Protein AF-A0A2N1TS31-F1 (afdb_monomer_lite)

Sequence (356 aa):
MLKNIARALVMTALLGLPLSASARTGVVRGSYVNLRSDSRFNSPIIGRKMRGDSYRVIFEDKKWLKVVFDDKTEGWLYQTSTELAPDTPPEPAPVVASASAETDKKAEAAKAAEAAKAAKAAEKAAKAGKTDKSEKTEKTPDKASAGKKTEDEKAADKKAADAKAAEAKAAEAAQKTAKLAKPIPASVVEVSGSAEELYNEAIRLYEKKQYVQALDKNMQAIKKAPQNAEILNNIGNCQFKLGKIDEALESWKAALKISPRSGKISNNLGIAYYQLDKNKDAVEFYKKAILFEPDFPDPYYNLASVYGFTGKFADAIMNYRKFLEFSPDTTMKKLAEERIAYCERQLPKAAKKTSQ

Secondary structure (DSSP, 8-state):
--SSSTTSSSSSSSS---------EEEE-SSEEEEESSSSTTSPEEEEEETT-EEEEEEEETTEEEEEETT--EEEEEGGGEEEPP-PPPPPP---------SSTTSHHHHHHHHHHHHHHHTTTTT--------------------------SSSHHHHHHHHHHHHHHHHHHHHHTTS-PPPP-------S-HHHHHHHHHHHHHTT-HHHHHHHHHHHHHHSTT-HHHHHHHHHHHHHTT-HHHHHHHHHHHHHH-TT-HHHHHHHHHHHHHTT-HHHHHHHHHHHHHH-TT-SHHHHHHHHHHHHTT-HHHHHHHHHHHHHT---HHHHHHHHHHHHHHHHHS-TTGGGG--

Foldseek 3Di:
DPPPVVVVVPVPPPDPDDDDDLFWKWFFAFQKFFFFADPDLPGDRPDIGGGGFMWTFPDDDPQKTFIATPVRDTGITGNVRIDIDPSDDPDPDDDDDDDDDPPDVPPPVVVVVVVVVVVVVVVVVPPDDDDDDDDDDDDDDDDDDDDDDDDDDDDPPVVVVVVVVVVVVVVVVVVVVVVPDDDDDDPDDPDDDALVVLQVVLVVCVVVVVLVSSLVSLVSSCVRVVLALVSLQSNLVSCVSVVNLVSSLVSLVSSCVSVVLALSSLQSNLVSCVVVVVLVSSLVSLVSSCVRCVLPLSSLQSNLSSCLSVLVLVSNLVSLVSSVVNVDDPVSVVVSVVSNVVSLVSDDPVVNVVND

Radius of gyration: 31.04 Å; chains: 1; bounding box: 94×57×92 Å

pLDDT: mean 70.87, std 27.36, range [24.42, 98.75]

Structure (mmCIF, N/CA/C/O backbone):
data_AF-A0A2N1TS31-F1
#
_entry.id   AF-A0A2N1TS31-F1
#
loop_
_atom_site.group_PDB
_atom_site.id
_atom_site.type_symbol
_atom_site.label_atom_id
_atom_site.label_alt_id
_atom_site.label_comp_id
_atom_site.label_asym_id
_atom_site.label_entity_id
_atom_site.label_seq_id
_atom_site.pdbx_PDB_ins_code
_atom_site.Cartn_x
_atom_site.Cartn_y
_atom_site.Cartn_z
_atom_site.occupancy
_atom_site.B_iso_or_equiv
_atom_site.auth_seq_id
_atom_site.auth_comp_id
_atom_site.auth_asym_id
_atom_site.auth_atom_id
_atom_site.pdbx_PDB_model_num
ATOM 1 N N . MET A 1 1 ? 28.328 -2.952 37.375 1.00 45.44 1 MET A N 1
ATOM 2 C CA . MET A 1 1 ? 28.326 -3.995 36.322 1.00 45.44 1 MET A CA 1
ATOM 3 C C . MET A 1 1 ? 28.776 -3.411 34.973 1.00 45.44 1 MET A C 1
ATOM 5 O O . MET A 1 1 ? 27.962 -3.255 34.080 1.00 45.44 1 MET A O 1
ATOM 9 N N . LEU A 1 2 ? 30.060 -3.058 34.807 1.00 36.22 2 LEU A N 1
ATOM 10 C CA . LEU A 1 2 ? 30.565 -2.424 33.565 1.00 36.22 2 LEU A CA 1
ATOM 11 C C . LEU A 1 2 ? 31.864 -3.053 33.017 1.00 36.22 2 LEU A C 1
ATOM 13 O O . LEU A 1 2 ? 32.397 -2.595 32.015 1.00 36.22 2 LEU A O 1
ATOM 17 N N . LYS A 1 3 ? 32.357 -4.140 33.632 1.00 31.02 3 LYS A N 1
ATOM 18 C CA . LYS A 1 3 ? 33.601 -4.830 33.230 1.00 31.02 3 LYS A CA 1
ATOM 19 C C . LYS A 1 3 ? 33.397 -6.090 32.366 1.00 31.02 3 LYS A C 1
ATOM 21 O O . LYS A 1 3 ? 34.384 -6.653 31.905 1.00 31.02 3 LYS A O 1
ATOM 26 N N . ASN A 1 4 ? 32.149 -6.493 32.090 1.00 37.31 4 ASN A N 1
ATOM 27 C CA . ASN A 1 4 ? 31.845 -7.714 31.317 1.00 37.31 4 ASN A CA 1
ATOM 28 C C . ASN A 1 4 ? 31.400 -7.464 29.864 1.00 37.31 4 ASN A C 1
ATOM 30 O O . ASN A 1 4 ? 31.373 -8.409 29.088 1.00 37.31 4 ASN A O 1
ATOM 34 N N . ILE A 1 5 ? 31.104 -6.220 29.466 1.00 39.00 5 ILE A N 1
ATOM 35 C CA . ILE A 1 5 ? 30.761 -5.890 28.065 1.00 39.00 5 ILE A CA 1
ATOM 36 C C . ILE A 1 5 ? 32.021 -5.485 27.277 1.00 39.00 5 ILE A C 1
ATOM 38 O O . ILE A 1 5 ? 32.206 -5.907 26.140 1.00 39.00 5 ILE A O 1
ATOM 42 N N . ALA A 1 6 ? 32.966 -4.783 27.913 1.00 32.06 6 ALA A N 1
ATOM 43 C CA . ALA A 1 6 ? 34.229 -4.372 27.287 1.00 32.06 6 ALA A CA 1
ATOM 44 C C . ALA A 1 6 ? 35.201 -5.531 26.964 1.00 32.06 6 ALA A C 1
ATOM 46 O O . ALA A 1 6 ? 36.150 -5.333 26.213 1.00 32.06 6 ALA A O 1
ATOM 47 N N . ARG A 1 7 ? 34.983 -6.747 27.492 1.00 33.06 7 ARG A N 1
ATOM 48 C CA . ARG A 1 7 ? 35.808 -7.930 27.167 1.00 33.06 7 ARG A CA 1
ATOM 49 C C . ARG A 1 7 ? 35.334 -8.714 25.940 1.00 33.06 7 ARG A C 1
ATOM 51 O O . ARG A 1 7 ? 36.141 -9.430 25.361 1.00 33.06 7 ARG A O 1
ATOM 58 N N . ALA A 1 8 ? 34.089 -8.528 25.498 1.00 32.78 8 ALA A N 1
ATOM 59 C CA . ALA A 1 8 ? 33.570 -9.147 24.273 1.00 32.78 8 ALA A CA 1
ATOM 60 C C . ALA A 1 8 ? 33.970 -8.394 22.984 1.00 32.78 8 ALA A C 1
ATOM 62 O O . ALA A 1 8 ? 33.773 -8.911 21.892 1.00 32.78 8 ALA A O 1
ATOM 63 N N . LEU A 1 9 ? 34.534 -7.184 23.109 1.00 34.50 9 LEU A N 1
ATOM 64 C CA . LEU A 1 9 ? 34.899 -6.301 21.988 1.00 34.50 9 LEU A CA 1
ATOM 65 C C . LEU A 1 9 ? 36.414 -6.090 21.807 1.00 34.50 9 LEU A C 1
ATOM 67 O O . LEU A 1 9 ? 36.818 -5.348 20.919 1.00 34.50 9 LEU A O 1
ATOM 71 N N . VAL A 1 10 ? 37.256 -6.722 22.635 1.00 33.97 10 VAL A N 1
ATOM 72 C CA . VAL A 1 10 ? 38.728 -6.541 22.615 1.00 33.97 10 VAL A CA 1
ATOM 73 C C . VAL A 1 10 ? 39.491 -7.861 22.384 1.00 33.97 10 VAL A C 1
ATOM 75 O O . VAL A 1 10 ? 40.696 -7.847 22.165 1.00 33.97 10 VAL A O 1
ATOM 78 N N . MET A 1 11 ? 38.802 -9.010 22.344 1.00 28.84 11 MET A N 1
ATOM 79 C CA . MET A 1 11 ? 39.391 -10.333 22.047 1.00 28.84 11 MET A CA 1
ATOM 80 C C . MET A 1 11 ? 38.981 -10.904 20.675 1.00 28.84 11 MET A C 1
ATOM 82 O O . MET A 1 11 ? 38.966 -12.111 20.465 1.00 28.84 11 MET A O 1
ATOM 86 N N . THR A 1 12 ? 38.695 -10.024 19.716 1.00 33.56 12 THR A N 1
ATOM 87 C CA . THR A 1 12 ? 38.527 -10.344 18.282 1.00 33.56 12 THR A CA 1
ATOM 88 C C . THR A 1 12 ? 39.407 -9.445 17.402 1.00 33.56 12 THR A C 1
ATOM 90 O O . THR A 1 12 ? 39.026 -9.052 16.305 1.00 33.56 12 THR A O 1
ATOM 93 N N . ALA A 1 13 ? 40.606 -9.116 17.900 1.00 35.09 13 ALA A N 1
ATOM 94 C CA . ALA A 1 13 ? 41.627 -8.332 17.191 1.00 35.09 13 ALA A CA 1
ATOM 95 C C . ALA A 1 13 ? 42.994 -9.045 17.065 1.00 35.09 13 ALA A C 1
ATOM 97 O O . ALA A 1 13 ? 43.888 -8.529 16.401 1.00 35.09 13 ALA A O 1
ATOM 98 N N . LEU A 1 14 ? 43.167 -10.230 17.666 1.00 33.69 14 LEU A N 1
ATOM 99 C CA . LEU A 1 14 ? 44.349 -11.080 17.487 1.00 33.69 14 LEU A CA 1
ATOM 100 C C . LEU A 1 14 ? 43.925 -12.526 17.213 1.00 33.69 14 LEU A C 1
ATOM 102 O O . LEU A 1 14 ? 43.573 -13.244 18.143 1.00 33.69 14 LEU A O 1
ATOM 106 N N . LEU A 1 15 ? 43.973 -12.887 15.926 1.00 32.56 15 LEU A N 1
ATOM 107 C CA . LEU A 1 15 ? 43.991 -14.211 15.275 1.00 32.56 15 LEU A CA 1
ATOM 108 C C . LEU A 1 15 ? 43.181 -14.086 13.978 1.00 32.56 15 LEU A C 1
ATOM 110 O O . LEU A 1 15 ? 41.953 -14.104 13.983 1.00 32.56 15 LEU A O 1
ATOM 114 N N . GLY A 1 16 ? 43.890 -13.895 12.863 1.00 38.88 16 GLY A N 1
ATOM 115 C CA . GLY A 1 16 ? 43.303 -13.662 11.544 1.00 38.88 16 GLY A CA 1
ATOM 116 C C . GLY A 1 16 ? 42.705 -14.923 10.924 1.00 38.88 16 GLY A C 1
ATOM 117 O O . GLY A 1 16 ? 43.281 -15.478 9.995 1.00 38.88 16 GLY A O 1
ATOM 118 N N . LEU A 1 17 ? 41.544 -15.351 11.416 1.00 31.42 17 LEU A N 1
ATOM 119 C CA . LEU A 1 17 ? 40.685 -16.347 10.778 1.00 31.42 17 LEU A CA 1
ATOM 120 C C . LEU A 1 17 ? 39.248 -15.804 10.736 1.00 31.42 17 LEU A C 1
ATOM 122 O O . LEU A 1 17 ? 38.732 -15.389 11.777 1.00 31.42 17 LEU A O 1
ATOM 126 N N . PRO A 1 18 ? 38.584 -15.776 9.567 1.00 34.50 18 PRO A N 1
ATOM 127 C CA . PRO A 1 18 ? 37.201 -15.330 9.491 1.00 34.50 18 PRO A CA 1
ATOM 128 C C . PRO A 1 18 ? 36.303 -16.336 10.215 1.00 34.50 18 PRO A C 1
ATOM 130 O O . PRO A 1 18 ? 36.362 -17.537 9.940 1.00 34.50 18 PRO A O 1
ATOM 133 N N . LEU A 1 19 ? 35.434 -15.855 11.110 1.00 36.75 19 LEU A N 1
ATOM 134 C CA . LEU A 1 19 ? 34.328 -16.685 11.585 1.00 36.75 19 LEU A CA 1
ATOM 135 C C . LEU A 1 19 ? 33.485 -17.089 10.372 1.00 36.75 19 LEU A C 1
ATOM 137 O O . LEU A 1 19 ? 33.062 -16.235 9.593 1.00 36.75 19 LEU A O 1
ATOM 141 N N . SER A 1 20 ? 33.267 -18.396 10.234 1.00 40.25 20 SER A N 1
ATOM 142 C CA . SER A 1 20 ? 32.526 -19.014 9.137 1.00 40.25 20 SER A CA 1
ATOM 143 C C . SER A 1 20 ? 31.052 -18.592 9.143 1.00 40.25 20 SER A C 1
ATOM 145 O O . SER A 1 20 ? 30.179 -19.288 9.658 1.00 40.25 20 SER A O 1
ATOM 147 N N . ALA A 1 21 ? 30.772 -17.433 8.555 1.00 42.22 21 ALA A N 1
ATOM 148 C CA . ALA A 1 21 ? 29.496 -17.152 7.930 1.00 42.22 21 ALA A CA 1
ATOM 149 C C . ALA A 1 21 ? 29.660 -17.467 6.441 1.00 42.22 21 ALA A C 1
ATOM 151 O O . ALA A 1 21 ? 30.464 -16.823 5.761 1.00 42.22 21 ALA A O 1
ATOM 152 N N . SER A 1 22 ? 28.897 -18.446 5.937 1.00 48.78 22 SER A N 1
ATOM 153 C CA . SER A 1 22 ? 28.670 -18.595 4.494 1.00 48.78 22 SER A CA 1
ATOM 154 C C . SER A 1 22 ? 28.320 -17.212 3.948 1.00 48.78 22 SER A C 1
ATOM 156 O O . SER A 1 22 ? 27.405 -16.565 4.467 1.00 48.78 22 SER A O 1
ATOM 158 N N . ALA A 1 23 ? 29.092 -16.712 2.980 1.00 58.16 23 ALA A N 1
ATOM 159 C CA . ALA A 1 23 ? 28.984 -15.340 2.494 1.00 58.16 23 ALA A CA 1
ATOM 160 C C . ALA A 1 23 ? 27.765 -15.197 1.571 1.00 58.16 23 ALA A C 1
ATOM 162 O O . ALA A 1 23 ? 27.906 -14.918 0.382 1.00 58.16 23 ALA A O 1
ATOM 163 N N . ARG A 1 24 ? 26.569 -15.413 2.135 1.00 78.75 24 ARG A N 1
ATOM 164 C CA . ARG A 1 24 ? 25.280 -15.369 1.451 1.00 78.75 24 ARG A CA 1
ATOM 165 C C . ARG A 1 24 ? 25.123 -14.017 0.778 1.00 78.75 24 ARG A C 1
ATOM 167 O O . ARG A 1 24 ? 24.898 -12.989 1.424 1.00 78.75 24 ARG A O 1
ATOM 174 N N . THR A 1 25 ? 25.266 -14.028 -0.534 1.00 85.75 25 THR A N 1
ATOM 175 C CA . THR A 1 25 ? 24.860 -12.926 -1.386 1.00 85.75 25 THR A CA 1
ATOM 176 C C . THR A 1 25 ? 23.377 -13.053 -1.689 1.00 85.75 25 THR A C 1
ATOM 178 O O . THR A 1 25 ? 22.775 -14.127 -1.606 1.00 85.75 25 THR A O 1
ATOM 181 N N . GLY A 1 26 ? 22.769 -11.933 -2.033 1.00 87.69 26 GLY A N 1
ATOM 182 C CA . GLY A 1 26 ? 21.435 -11.926 -2.588 1.00 87.69 26 GLY A CA 1
ATOM 183 C C . GLY A 1 26 ? 21.206 -10.702 -3.446 1.00 87.69 26 GLY A C 1
ATOM 184 O O . GLY A 1 26 ? 22.032 -9.789 -3.497 1.00 87.69 26 GLY A O 1
ATOM 185 N N . VAL A 1 27 ? 20.068 -10.700 -4.124 1.00 87.25 27 VAL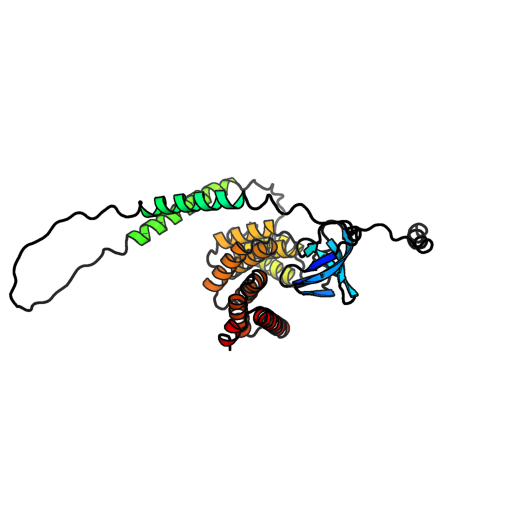 A N 1
ATOM 186 C CA . VAL A 1 27 ? 19.622 -9.581 -4.950 1.00 87.25 27 VAL A CA 1
ATOM 187 C C . VAL A 1 27 ? 18.304 -9.029 -4.434 1.00 87.25 27 VAL A C 1
ATOM 189 O O . VAL A 1 27 ? 17.446 -9.743 -3.901 1.00 87.25 27 VAL A O 1
ATOM 192 N N . VAL A 1 28 ? 18.140 -7.720 -4.586 1.00 84.69 28 VAL A N 1
ATOM 193 C CA . VAL A 1 28 ? 16.906 -7.019 -4.237 1.00 84.69 28 VAL A CA 1
ATOM 194 C C . VAL A 1 28 ? 15.751 -7.482 -5.129 1.00 84.69 28 VAL A C 1
ATOM 196 O O . VAL A 1 28 ? 15.795 -7.330 -6.356 1.00 84.69 28 VAL A O 1
ATOM 199 N N . ARG A 1 29 ? 14.690 -8.002 -4.495 1.00 73.50 29 ARG A N 1
ATOM 200 C CA . ARG A 1 29 ? 13.402 -8.317 -5.132 1.00 73.50 29 ARG A CA 1
ATOM 201 C C . ARG A 1 29 ? 12.442 -7.119 -5.079 1.00 73.50 29 ARG A C 1
ATOM 203 O O . ARG A 1 29 ? 12.680 -6.122 -4.402 1.00 73.50 29 ARG A O 1
ATOM 210 N N . GLY A 1 30 ? 11.339 -7.221 -5.823 1.00 69.62 30 GLY A N 1
ATOM 211 C CA . GLY A 1 30 ? 10.387 -6.125 -6.016 1.00 69.62 30 GLY A CA 1
ATOM 212 C C . GLY A 1 30 ? 10.958 -5.003 -6.889 1.00 69.62 30 GLY A C 1
ATOM 213 O O . GLY A 1 30 ? 11.998 -5.158 -7.522 1.00 69.62 30 GLY A O 1
ATOM 214 N N . SER A 1 31 ? 10.270 -3.862 -6.949 1.00 65.00 31 SER A N 1
ATOM 215 C CA . SER A 1 31 ? 10.757 -2.665 -7.657 1.00 65.00 31 SER A CA 1
ATOM 216 C C . SER A 1 31 ? 11.863 -1.932 -6.882 1.00 65.00 31 SER A C 1
ATOM 218 O O . SER A 1 31 ? 12.779 -1.365 -7.486 1.00 65.00 31 SER A O 1
ATOM 220 N N . TYR A 1 32 ? 11.771 -1.923 -5.552 1.00 80.81 32 TYR A N 1
ATOM 221 C CA . TYR A 1 32 ? 12.793 -1.432 -4.631 1.00 80.81 32 TYR A CA 1
ATOM 222 C C . TYR A 1 32 ? 12.575 -2.017 -3.235 1.00 80.81 32 TYR A C 1
ATOM 224 O O . TYR A 1 32 ? 11.469 -2.448 -2.903 1.00 80.81 32 TYR A O 1
ATOM 232 N N . VAL A 1 33 ? 13.599 -1.911 -2.393 1.00 85.25 33 VAL A N 1
ATOM 233 C CA . VAL A 1 33 ? 13.514 -2.125 -0.947 1.00 85.25 33 VAL A CA 1
ATOM 234 C C . VAL A 1 33 ? 13.941 -0.879 -0.189 1.00 85.25 33 VAL A C 1
ATOM 236 O O . VAL A 1 33 ? 14.803 -0.119 -0.633 1.00 85.25 33 VAL A O 1
ATOM 239 N N . ASN A 1 34 ? 13.316 -0.658 0.966 1.00 87.56 34 ASN A N 1
ATOM 240 C CA . ASN A 1 34 ? 13.742 0.369 1.909 1.00 87.56 34 ASN A CA 1
ATOM 241 C C . ASN A 1 34 ? 14.821 -0.224 2.817 1.00 87.56 34 ASN A C 1
ATOM 243 O O . ASN A 1 34 ? 14.543 -1.162 3.564 1.00 87.56 34 ASN A O 1
ATOM 247 N N . LEU A 1 35 ? 16.019 0.348 2.766 1.00 91.25 35 LEU A N 1
ATOM 248 C CA . LEU A 1 35 ? 17.120 0.012 3.654 1.00 91.25 35 LEU A CA 1
ATOM 249 C C . LEU A 1 35 ? 16.944 0.758 4.980 1.00 91.25 35 LEU A C 1
ATOM 251 O O . LEU A 1 35 ? 16.643 1.956 4.991 1.00 91.25 35 LEU A O 1
ATOM 255 N N . ARG A 1 36 ? 17.091 0.048 6.096 1.00 91.00 36 ARG A N 1
ATOM 256 C CA . ARG A 1 36 ? 16.720 0.529 7.433 1.00 91.00 36 ARG A CA 1
ATOM 257 C C . ARG A 1 36 ? 17.900 0.650 8.388 1.00 91.00 36 ARG A C 1
ATOM 259 O O . ARG A 1 36 ? 18.873 -0.088 8.273 1.00 91.00 36 ARG A O 1
ATOM 266 N N . SER A 1 37 ? 17.791 1.570 9.346 1.00 87.69 37 SER A N 1
ATOM 267 C CA . SER A 1 37 ? 18.790 1.762 10.407 1.00 87.69 37 SER A CA 1
ATOM 268 C C . SER A 1 37 ? 18.900 0.578 11.374 1.00 87.69 37 SER A C 1
ATOM 270 O O . SER A 1 37 ? 19.978 0.331 11.906 1.00 87.69 37 SER A O 1
ATOM 272 N N . ASP A 1 38 ? 17.808 -0.155 11.611 1.00 88.19 38 ASP A N 1
ATOM 273 C CA . ASP A 1 38 ? 17.759 -1.295 12.533 1.00 88.19 38 ASP A CA 1
ATOM 274 C C . ASP A 1 38 ? 16.721 -2.355 12.105 1.00 88.19 38 ASP A C 1
ATOM 276 O O . ASP A 1 38 ? 15.953 -2.144 11.163 1.00 88.19 38 ASP A O 1
ATOM 280 N N . SER A 1 39 ? 16.703 -3.506 12.787 1.00 83.56 39 SER A N 1
ATOM 281 C CA . SER A 1 39 ? 15.864 -4.682 12.493 1.00 83.56 39 SER A CA 1
ATOM 282 C C . SER A 1 39 ? 14.376 -4.524 12.873 1.00 83.56 39 SER A C 1
ATOM 284 O O . SER A 1 39 ? 13.740 -5.447 13.388 1.00 83.56 39 SER A O 1
ATOM 286 N N . ARG A 1 40 ? 13.781 -3.343 12.647 1.00 82.06 40 ARG A N 1
ATOM 287 C CA . ARG A 1 40 ? 12.375 -3.045 12.984 1.00 82.06 40 ARG A CA 1
ATOM 288 C C . ARG A 1 40 ? 11.648 -2.336 11.843 1.00 82.06 40 ARG A C 1
ATOM 290 O O . ARG A 1 40 ? 12.139 -1.375 11.260 1.00 82.06 40 ARG A O 1
ATOM 297 N N . PHE A 1 41 ? 10.391 -2.716 11.601 1.00 75.38 41 PHE A N 1
ATOM 298 C CA . PHE A 1 41 ? 9.547 -2.110 10.555 1.00 75.38 41 PHE A CA 1
ATOM 299 C C . PHE A 1 41 ? 9.285 -0.604 10.728 1.00 75.38 41 PHE A C 1
ATOM 301 O O . PHE A 1 41 ? 8.998 0.078 9.743 1.00 75.38 41 PHE A O 1
ATOM 308 N N . ASN A 1 42 ? 9.423 -0.078 11.947 1.00 78.56 42 ASN A N 1
ATOM 309 C CA . ASN A 1 42 ? 9.235 1.342 12.255 1.00 78.56 42 ASN A CA 1
ATOM 310 C C . ASN A 1 42 ? 10.549 2.135 12.333 1.00 78.56 42 ASN A C 1
ATOM 312 O O . ASN A 1 42 ? 10.510 3.319 12.662 1.00 78.56 42 ASN A O 1
ATOM 316 N N . SER A 1 43 ? 11.704 1.527 12.037 1.00 77.81 43 SER A N 1
ATOM 317 C CA . SER A 1 43 ? 12.969 2.265 12.025 1.00 77.81 43 SER A CA 1
ATOM 318 C C . SER A 1 43 ? 12.995 3.316 10.901 1.00 77.81 43 SER A C 1
ATOM 320 O O . SER A 1 43 ? 12.345 3.124 9.863 1.00 77.81 43 SER A O 1
ATOM 322 N N . PRO A 1 44 ? 13.805 4.379 11.038 1.00 82.81 44 PRO A N 1
ATOM 323 C CA . PRO A 1 44 ? 14.177 5.243 9.925 1.00 82.81 44 PRO A CA 1
ATOM 324 C C . PRO A 1 44 ? 14.641 4.460 8.689 1.00 82.81 44 PRO A C 1
ATOM 326 O O . PRO A 1 44 ? 15.381 3.475 8.787 1.00 82.81 44 PRO A O 1
ATOM 329 N N . ILE A 1 45 ? 14.195 4.926 7.522 1.00 87.12 45 ILE A N 1
ATOM 330 C CA . ILE A 1 45 ? 14.681 4.479 6.216 1.00 87.12 45 ILE A CA 1
ATOM 331 C C . ILE A 1 45 ? 15.922 5.314 5.908 1.00 87.12 45 ILE A C 1
ATOM 333 O O . ILE A 1 45 ? 15.825 6.534 5.806 1.00 87.12 45 ILE A O 1
ATOM 337 N N . ILE A 1 46 ? 17.070 4.655 5.784 1.00 89.50 46 ILE A N 1
ATOM 338 C CA . ILE A 1 46 ? 18.377 5.288 5.542 1.00 89.50 46 ILE A CA 1
ATOM 339 C C . ILE A 1 46 ? 18.782 5.256 4.064 1.00 89.50 46 ILE A C 1
ATOM 341 O O . ILE A 1 46 ? 19.692 5.968 3.656 1.00 89.50 46 ILE A O 1
ATOM 345 N N . GLY A 1 47 ? 18.091 4.460 3.248 1.00 85.38 47 GLY A N 1
ATOM 346 C CA . GLY A 1 47 ? 18.309 4.398 1.808 1.00 85.38 47 GLY A CA 1
ATOM 347 C C . GLY A 1 47 ? 17.223 3.602 1.093 1.00 85.38 47 GLY A C 1
ATOM 348 O O . GLY A 1 47 ? 16.365 2.972 1.716 1.00 85.38 47 GLY A O 1
ATOM 349 N N . ARG A 1 48 ? 17.265 3.610 -0.238 1.00 87.06 48 ARG A N 1
ATOM 350 C CA . ARG A 1 48 ? 16.462 2.724 -1.087 1.00 87.06 48 ARG A CA 1
ATOM 351 C C . ARG A 1 48 ? 17.374 2.029 -2.078 1.00 87.06 48 ARG A C 1
ATOM 353 O O . ARG A 1 48 ? 18.309 2.643 -2.580 1.00 87.06 48 ARG A O 1
ATOM 360 N N . LYS A 1 49 ? 17.086 0.759 -2.334 1.00 89.25 49 LYS A N 1
ATOM 361 C CA . LYS A 1 49 ? 17.858 -0.104 -3.229 1.00 89.25 49 LYS A CA 1
ATOM 362 C C . LYS A 1 49 ? 16.931 -0.709 -4.263 1.00 89.25 49 LYS A C 1
ATOM 364 O O . LYS A 1 49 ? 15.780 -1.008 -3.949 1.00 89.25 49 LYS A O 1
ATOM 369 N N . MET A 1 50 ? 17.386 -0.783 -5.500 1.00 85.12 50 MET A N 1
ATOM 370 C CA . MET A 1 50 ? 16.573 -1.050 -6.681 1.00 85.12 50 MET A CA 1
ATOM 371 C C . MET A 1 50 ? 16.625 -2.525 -7.065 1.00 85.12 50 MET A C 1
ATOM 373 O O . MET A 1 50 ? 17.510 -3.262 -6.644 1.00 85.12 50 MET A O 1
ATOM 377 N N . ARG A 1 51 ? 15.652 -2.975 -7.865 1.00 82.56 51 ARG A N 1
ATOM 378 C CA . ARG A 1 51 ? 15.609 -4.354 -8.364 1.00 82.56 51 ARG A CA 1
ATOM 379 C C . ARG A 1 51 ? 16.935 -4.754 -9.015 1.00 82.56 51 ARG A C 1
ATOM 381 O O . ARG A 1 51 ? 17.337 -4.132 -9.995 1.00 82.56 51 ARG A O 1
ATOM 388 N N . GLY A 1 52 ? 17.524 -5.846 -8.536 1.00 80.56 52 GLY A N 1
ATOM 389 C CA . GLY A 1 52 ? 18.792 -6.365 -9.051 1.00 80.56 52 GLY A CA 1
ATOM 390 C C . GLY A 1 52 ? 20.045 -5.758 -8.416 1.00 80.56 52 GLY A C 1
ATOM 391 O O . GLY A 1 52 ? 21.131 -6.224 -8.739 1.00 80.56 52 GLY A O 1
ATOM 392 N N . ASP A 1 53 ? 19.920 -4.793 -7.497 1.00 87.00 53 ASP A N 1
ATOM 393 C CA . ASP A 1 53 ? 21.045 -4.393 -6.650 1.00 87.00 53 ASP A CA 1
ATOM 394 C C . ASP A 1 53 ? 21.493 -5.609 -5.821 1.00 87.00 53 ASP A C 1
ATOM 396 O O . ASP A 1 53 ? 20.688 -6.210 -5.094 1.00 87.00 53 ASP A O 1
ATOM 400 N N . SER A 1 54 ? 22.772 -5.962 -5.934 1.00 89.50 54 SER A N 1
ATOM 401 C CA . SER A 1 54 ? 23.384 -7.055 -5.182 1.00 89.50 54 SER A CA 1
ATOM 402 C C . SER A 1 54 ? 23.814 -6.595 -3.794 1.00 89.50 54 SER A C 1
ATOM 404 O O . SER A 1 54 ? 24.257 -5.461 -3.588 1.00 89.50 54 SER A O 1
ATOM 406 N N . TYR A 1 55 ? 23.692 -7.498 -2.828 1.00 91.56 55 TYR A N 1
ATOM 407 C CA . TYR A 1 55 ? 24.135 -7.281 -1.461 1.00 91.56 55 TYR A CA 1
ATOM 408 C C . TYR A 1 55 ? 24.747 -8.556 -0.870 1.00 91.56 55 TYR A C 1
ATOM 410 O O . TYR A 1 55 ? 24.480 -9.675 -1.314 1.00 91.56 55 TYR A O 1
ATOM 418 N N . ARG A 1 56 ? 25.544 -8.389 0.187 1.00 91.25 56 ARG A N 1
ATOM 419 C CA . ARG A 1 56 ? 26.086 -9.466 1.023 1.00 91.25 56 ARG A CA 1
ATOM 420 C C . ARG A 1 56 ? 25.468 -9.402 2.414 1.00 91.25 56 ARG A C 1
ATOM 422 O O . ARG A 1 56 ? 25.455 -8.331 3.018 1.00 91.25 56 ARG A O 1
ATOM 429 N N . VAL A 1 57 ? 24.986 -10.529 2.934 1.00 90.38 57 VAL A N 1
ATOM 430 C CA . VAL A 1 57 ? 24.544 -10.639 4.332 1.00 90.38 57 VAL A CA 1
ATOM 431 C C . VAL A 1 57 ? 25.767 -10.644 5.251 1.00 90.38 57 VAL A C 1
ATOM 433 O O . VAL A 1 57 ? 26.701 -11.414 5.046 1.00 90.38 57 VAL A O 1
ATOM 436 N N . ILE A 1 58 ? 25.754 -9.778 6.265 1.00 88.81 58 ILE A N 1
ATOM 437 C CA . ILE A 1 58 ? 26.752 -9.734 7.348 1.00 88.81 58 ILE A CA 1
ATOM 438 C C . ILE A 1 58 ? 26.231 -10.477 8.581 1.00 88.81 58 ILE A C 1
ATOM 440 O O . ILE A 1 58 ? 26.990 -11.101 9.316 1.00 88.81 58 ILE A O 1
ATOM 444 N N . PHE A 1 59 ? 24.931 -10.336 8.847 1.00 83.25 59 PHE A N 1
ATOM 445 C CA . PHE A 1 59 ? 24.280 -10.798 10.067 1.00 83.25 59 PHE A CA 1
ATOM 446 C C . PHE A 1 59 ? 22.780 -10.996 9.817 1.00 83.25 59 PHE A C 1
ATOM 448 O O . PHE A 1 59 ? 22.177 -10.253 9.041 1.00 83.25 59 PHE A O 1
ATOM 455 N N . GLU A 1 60 ? 22.172 -11.974 10.481 1.00 83.56 60 GLU A N 1
ATOM 456 C CA . GLU A 1 60 ? 20.757 -12.332 10.342 1.00 83.56 60 GLU A CA 1
ATOM 457 C C . GLU A 1 60 ? 20.109 -12.413 11.736 1.00 83.56 60 GLU A C 1
ATOM 459 O O . GLU A 1 60 ? 20.611 -13.100 12.622 1.00 83.56 60 GLU A O 1
ATOM 464 N N . ASP A 1 61 ? 18.998 -11.695 11.936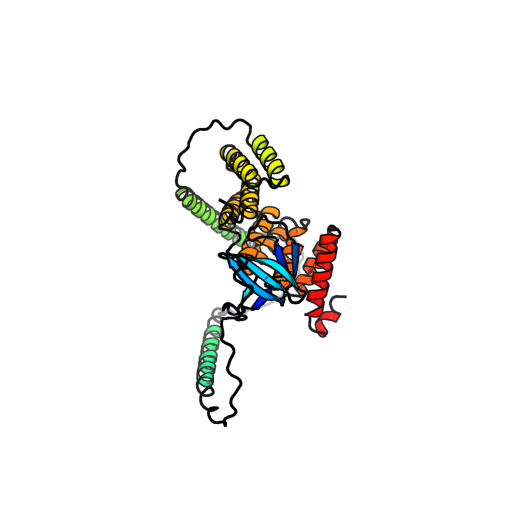 1.00 73.56 61 ASP A N 1
ATOM 465 C CA . ASP A 1 61 ? 18.155 -11.747 13.140 1.00 73.56 61 ASP A CA 1
ATOM 466 C C . ASP A 1 61 ? 16.706 -12.037 12.725 1.00 73.56 61 ASP A C 1
ATOM 468 O O . ASP A 1 61 ? 15.994 -11.180 12.192 1.00 73.56 61 ASP A O 1
ATOM 472 N N . LYS A 1 62 ? 16.260 -13.273 12.967 1.00 84.62 62 LYS A N 1
ATOM 473 C CA . LYS A 1 62 ? 14.931 -13.801 12.608 1.00 84.62 62 LYS A CA 1
ATOM 474 C C . LYS A 1 62 ? 14.660 -13.750 11.099 1.00 84.62 62 LYS A C 1
ATOM 476 O O . LYS A 1 62 ? 14.969 -14.697 10.398 1.00 84.62 62 LYS A O 1
ATOM 481 N N . LYS A 1 63 ? 14.038 -12.668 10.624 1.00 84.25 63 LYS A N 1
ATOM 482 C CA . LYS A 1 63 ? 13.723 -12.390 9.208 1.00 84.25 63 LYS A CA 1
ATOM 483 C C . LYS A 1 63 ? 14.348 -11.070 8.737 1.00 84.25 63 LYS A C 1
ATOM 485 O O . LYS A 1 63 ? 13.975 -10.551 7.687 1.00 84.25 63 LYS A O 1
ATOM 490 N N . TRP A 1 64 ? 15.252 -10.491 9.524 1.00 87.25 64 TRP A N 1
ATOM 491 C CA . TRP A 1 64 ? 15.986 -9.279 9.189 1.00 87.25 64 TRP A CA 1
ATOM 492 C C . TRP A 1 64 ? 17.428 -9.618 8.835 1.00 87.25 64 TRP A C 1
ATOM 494 O O . TRP A 1 64 ? 18.131 -10.270 9.601 1.00 87.25 64 TRP A O 1
ATOM 504 N N . LEU A 1 65 ? 17.865 -9.132 7.681 1.00 91.31 65 LEU A N 1
ATOM 505 C CA . LEU A 1 65 ? 19.217 -9.278 7.166 1.00 91.31 65 LEU A CA 1
ATOM 506 C C . LEU A 1 65 ? 19.927 -7.933 7.335 1.00 91.31 65 LEU A C 1
ATOM 508 O O . LEU A 1 65 ? 19.481 -6.940 6.755 1.00 91.31 65 LEU A O 1
ATOM 512 N N . LYS A 1 66 ? 21.024 -7.879 8.096 1.00 92.38 66 LYS A N 1
ATOM 513 C CA . LYS A 1 66 ? 21.975 -6.767 8.000 1.00 92.38 66 LYS A CA 1
ATOM 514 C C . LYS A 1 66 ? 22.873 -7.036 6.798 1.00 92.38 66 LYS A C 1
ATOM 516 O O . LYS A 1 66 ? 23.505 -8.092 6.724 1.00 92.38 66 LYS A O 1
ATOM 521 N N . VAL A 1 67 ? 22.927 -6.093 5.867 1.00 93.00 67 VAL A N 1
ATOM 522 C CA . VAL A 1 67 ? 23.567 -6.267 4.561 1.00 93.00 67 VAL A CA 1
ATOM 523 C C . VAL A 1 67 ? 24.511 -5.115 4.222 1.00 93.00 67 VAL A C 1
ATOM 525 O O . VAL A 1 67 ? 24.303 -3.993 4.687 1.00 93.00 67 VAL A O 1
ATOM 528 N N . VAL A 1 68 ? 25.508 -5.390 3.376 1.00 92.62 68 VAL A N 1
ATOM 529 C CA . VAL A 1 68 ? 26.294 -4.379 2.641 1.00 92.62 68 VAL A CA 1
ATOM 530 C C . VAL A 1 68 ? 25.981 -4.510 1.155 1.00 92.62 68 VAL A C 1
ATOM 532 O O . VAL A 1 68 ? 25.989 -5.621 0.627 1.00 92.62 68 VAL A O 1
ATOM 535 N N . PHE A 1 69 ? 25.730 -3.392 0.485 1.00 91.94 69 PHE A N 1
ATOM 536 C CA . PHE A 1 69 ? 25.615 -3.310 -0.974 1.00 91.94 69 PHE A CA 1
ATOM 537 C C . PHE A 1 69 ? 26.967 -3.018 -1.639 1.00 91.94 69 PHE A C 1
ATOM 539 O O . PHE A 1 69 ? 27.883 -2.526 -0.985 1.00 91.94 69 PHE A O 1
ATOM 546 N N . ASP A 1 70 ? 27.086 -3.254 -2.947 1.00 87.12 70 ASP A N 1
ATOM 547 C CA . ASP A 1 70 ? 28.344 -3.038 -3.690 1.00 87.12 70 ASP A CA 1
ATOM 548 C C . ASP A 1 70 ? 28.871 -1.586 -3.616 1.00 87.12 70 ASP A C 1
ATOM 550 O O . ASP A 1 70 ? 30.078 -1.352 -3.636 1.00 87.12 70 ASP A O 1
ATOM 554 N N . ASP A 1 71 ? 27.982 -0.601 -3.434 1.00 87.50 71 ASP A N 1
ATOM 555 C CA . ASP A 1 71 ? 28.331 0.811 -3.192 1.00 87.50 71 ASP A CA 1
ATOM 556 C C . ASP A 1 71 ? 28.725 1.126 -1.733 1.00 87.50 71 ASP A C 1
ATOM 558 O O . ASP A 1 71 ? 28.836 2.291 -1.353 1.00 87.50 71 ASP A O 1
ATOM 562 N N . LYS A 1 72 ? 28.940 0.089 -0.914 1.00 88.38 72 LYS A N 1
ATOM 563 C CA . LYS A 1 72 ? 29.263 0.133 0.523 1.00 88.38 72 LYS A CA 1
ATOM 564 C C . LYS A 1 72 ? 28.144 0.662 1.428 1.00 88.38 72 LYS A C 1
ATOM 566 O O . LYS A 1 72 ? 28.379 0.845 2.621 1.00 88.38 72 LYS A O 1
ATOM 571 N N . THR A 1 73 ? 26.924 0.871 0.923 1.00 89.88 73 THR A N 1
ATOM 572 C CA . THR A 1 73 ? 25.791 1.231 1.790 1.00 89.88 73 THR A CA 1
ATOM 573 C C . THR A 1 73 ? 25.424 0.044 2.683 1.00 89.88 73 THR A C 1
ATOM 575 O O . THR A 1 73 ? 25.072 -1.025 2.178 1.00 89.88 73 THR A O 1
ATOM 578 N N . GLU A 1 74 ? 25.459 0.238 4.002 1.00 92.62 74 GLU A N 1
ATOM 579 C CA . GLU A 1 74 ? 25.006 -0.754 4.982 1.00 92.62 74 GLU A CA 1
ATOM 580 C C . GLU A 1 74 ? 23.585 -0.479 5.476 1.00 92.62 74 GLU A C 1
ATOM 582 O O . GLU A 1 74 ? 23.153 0.669 5.575 1.00 92.62 74 GLU A O 1
ATOM 587 N N . GLY A 1 75 ? 22.878 -1.533 5.877 1.00 92.00 75 GLY A N 1
ATOM 588 C CA . GLY A 1 75 ? 21.648 -1.400 6.648 1.00 92.00 75 GLY A CA 1
ATOM 589 C C . GLY A 1 75 ? 20.869 -2.698 6.754 1.00 92.00 75 GLY A C 1
ATOM 590 O O . GLY A 1 75 ? 21.388 -3.777 6.477 1.00 92.00 75 GLY A O 1
ATOM 591 N N . TRP A 1 76 ? 19.610 -2.586 7.160 1.00 93.25 76 TRP A N 1
ATOM 592 C CA . TRP A 1 76 ? 18.730 -3.722 7.402 1.00 93.25 76 TRP A CA 1
ATOM 593 C C . TRP A 1 76 ? 17.663 -3.871 6.318 1.00 93.25 76 TRP A C 1
ATOM 595 O O . TRP A 1 76 ? 16.988 -2.905 5.951 1.00 93.25 76 TRP A O 1
ATOM 605 N N . LEU A 1 77 ? 17.496 -5.102 5.840 1.00 90.25 77 LEU A N 1
ATOM 606 C CA . LEU A 1 77 ? 16.444 -5.545 4.928 1.00 90.25 77 LEU A CA 1
ATOM 607 C C . LEU A 1 77 ? 15.581 -6.613 5.595 1.00 90.25 77 LEU A C 1
ATOM 609 O O . LEU A 1 77 ? 16.050 -7.346 6.461 1.00 90.25 77 LEU A O 1
ATOM 613 N N . TYR A 1 78 ? 14.334 -6.741 5.150 1.00 86.19 78 TYR A N 1
ATOM 614 C CA . TYR A 1 78 ? 13.463 -7.841 5.552 1.00 86.19 78 TYR A CA 1
ATOM 615 C C . TYR A 1 78 ? 13.487 -8.945 4.486 1.00 86.19 78 TYR A C 1
ATOM 617 O O . TYR A 1 78 ? 13.345 -8.669 3.296 1.00 86.19 78 TYR A O 1
ATOM 625 N N . GLN A 1 79 ? 13.666 -10.193 4.913 1.00 79.75 79 GLN A N 1
ATOM 626 C CA . GLN A 1 79 ? 14.036 -11.340 4.075 1.00 79.75 79 GLN A CA 1
ATOM 627 C C . GLN A 1 79 ? 13.043 -11.642 2.941 1.00 79.75 79 GLN A C 1
ATOM 629 O O . GLN A 1 79 ? 13.462 -12.038 1.855 1.00 79.75 79 GLN A O 1
ATOM 634 N N . THR A 1 80 ? 11.739 -11.394 3.126 1.00 73.50 80 THR A N 1
ATOM 635 C CA . THR A 1 80 ? 10.746 -11.590 2.046 1.00 73.50 80 THR A CA 1
ATOM 636 C C . THR A 1 80 ? 10.952 -10.634 0.871 1.00 73.50 80 THR A C 1
ATOM 638 O O . THR A 1 80 ? 10.495 -10.899 -0.232 1.00 73.50 80 THR A O 1
ATOM 641 N N . SER A 1 81 ? 11.673 -9.530 1.078 1.00 64.06 81 SER A N 1
ATOM 642 C CA . SER A 1 81 ? 11.990 -8.548 0.040 1.00 64.06 81 SER A CA 1
ATOM 643 C C . SER A 1 81 ? 13.262 -8.889 -0.753 1.00 64.06 81 SER A C 1
ATOM 645 O O . SER A 1 81 ? 13.807 -8.034 -1.453 1.00 64.06 81 SER A O 1
ATOM 647 N N . THR A 1 82 ? 13.773 -10.117 -0.630 1.00 72.69 82 THR A N 1
ATOM 648 C CA . THR A 1 82 ? 15.090 -10.502 -1.149 1.00 72.69 82 THR A CA 1
ATOM 649 C C . THR A 1 82 ? 15.135 -11.905 -1.747 1.00 72.69 82 THR A C 1
ATOM 651 O O . THR A 1 82 ? 14.313 -12.759 -1.422 1.00 72.69 82 THR A O 1
ATOM 654 N N . GLU A 1 83 ? 16.112 -12.139 -2.620 1.00 73.75 83 GLU A N 1
ATOM 655 C CA . GLU A 1 83 ? 16.470 -13.459 -3.140 1.00 73.75 83 GLU A CA 1
ATOM 656 C C . GLU A 1 83 ? 17.891 -13.785 -2.705 1.00 73.75 83 GLU A C 1
ATOM 658 O O . GLU A 1 83 ? 18.844 -13.215 -3.231 1.00 73.75 83 GLU A O 1
ATOM 663 N N . LEU A 1 84 ? 18.025 -14.663 -1.712 1.00 71.25 84 LEU A N 1
ATOM 664 C CA . LEU A 1 84 ? 19.318 -15.190 -1.293 1.00 71.25 84 LEU A CA 1
ATOM 665 C C . LEU A 1 84 ? 19.763 -16.261 -2.288 1.00 71.25 84 LEU A C 1
ATOM 667 O O . LEU A 1 84 ? 18.960 -17.112 -2.678 1.00 71.25 84 LEU A O 1
ATOM 671 N N . ALA A 1 85 ? 21.040 -16.239 -2.666 1.00 64.62 85 ALA A N 1
ATOM 672 C CA . ALA A 1 85 ? 21.639 -17.376 -3.347 1.00 64.62 85 ALA A CA 1
ATOM 673 C C . ALA A 1 85 ? 21.531 -18.617 -2.434 1.00 64.62 85 ALA A C 1
ATOM 675 O O . ALA A 1 85 ? 21.708 -18.483 -1.217 1.00 64.62 85 ALA A O 1
ATOM 676 N N . PRO A 1 86 ? 21.224 -19.812 -2.975 1.00 54.38 86 PRO A N 1
ATOM 677 C CA . PRO A 1 86 ? 21.280 -21.037 -2.183 1.00 54.38 86 PRO A CA 1
ATOM 678 C C . PRO A 1 86 ? 22.690 -21.216 -1.604 1.00 54.38 86 PRO A C 1
ATOM 680 O O . PRO A 1 86 ? 23.669 -20.853 -2.256 1.00 54.38 86 PRO A O 1
ATOM 683 N N . ASP A 1 87 ? 22.789 -21.774 -0.391 1.00 54.59 87 ASP A N 1
ATOM 684 C CA . ASP A 1 87 ? 24.068 -22.128 0.245 1.00 54.59 87 ASP A CA 1
ATOM 685 C C . ASP A 1 87 ? 24.730 -23.286 -0.525 1.00 54.59 87 ASP A C 1
ATOM 687 O O . ASP A 1 87 ? 24.705 -24.445 -0.111 1.00 54.59 87 ASP A O 1
ATOM 691 N N . THR A 1 88 ? 25.314 -22.964 -1.673 1.00 42.16 88 THR A N 1
ATOM 692 C CA . THR A 1 88 ? 26.187 -23.847 -2.435 1.00 42.16 88 THR A CA 1
ATOM 693 C C . THR A 1 88 ? 27.618 -23.544 -1.992 1.00 42.16 88 THR A C 1
ATOM 695 O O . THR A 1 88 ? 28.080 -22.417 -2.201 1.00 42.16 88 THR A O 1
ATOM 698 N N . PRO A 1 89 ? 28.342 -24.495 -1.370 1.00 41.75 89 PRO A N 1
ATOM 699 C CA . PRO A 1 89 ? 29.774 -24.340 -1.134 1.00 41.75 89 PRO A CA 1
ATOM 700 C C . PRO A 1 89 ? 30.483 -24.003 -2.454 1.00 41.75 89 PRO A C 1
ATOM 702 O O . PRO A 1 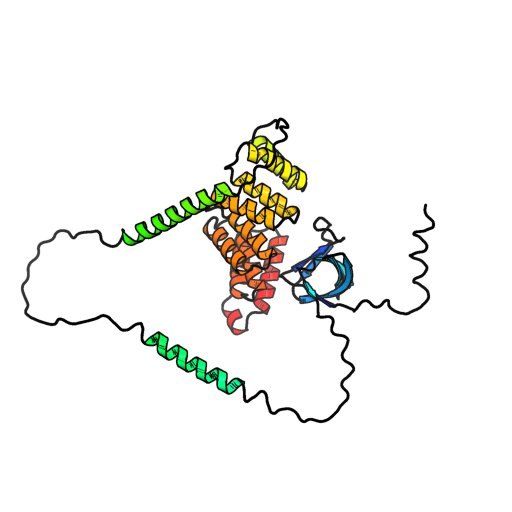89 ? 30.056 -24.509 -3.495 1.00 41.75 89 PRO A O 1
ATOM 705 N N . PRO A 1 90 ? 31.541 -23.170 -2.447 1.00 37.72 90 PRO A N 1
ATOM 706 C CA . PRO A 1 90 ? 32.267 -22.854 -3.669 1.00 37.72 90 PRO A CA 1
ATOM 707 C C . PRO A 1 90 ? 32.764 -24.150 -4.309 1.00 37.72 90 PRO A C 1
ATOM 709 O O . PRO A 1 90 ? 33.483 -24.928 -3.679 1.00 37.72 90 PRO A O 1
ATOM 712 N N . GLU A 1 91 ? 32.338 -24.382 -5.548 1.00 34.94 91 GLU A N 1
ATOM 713 C CA . GLU A 1 91 ? 32.695 -25.572 -6.309 1.00 34.94 91 GLU A CA 1
ATOM 714 C C . GLU A 1 91 ? 34.229 -25.622 -6.444 1.00 34.94 91 GLU A C 1
ATOM 716 O O . GLU A 1 91 ? 34.837 -24.608 -6.816 1.00 34.94 91 GLU A O 1
ATOM 721 N N . PRO A 1 92 ? 34.896 -26.741 -6.097 1.00 36.19 92 PRO A N 1
ATOM 722 C CA . PRO A 1 92 ? 36.335 -26.849 -6.292 1.00 36.19 92 PRO A CA 1
ATOM 723 C C . PRO A 1 92 ? 36.642 -26.683 -7.783 1.00 36.19 92 PRO A C 1
ATOM 725 O O . PRO A 1 92 ? 35.943 -27.243 -8.628 1.00 36.19 92 PRO A O 1
ATOM 728 N N . ALA A 1 93 ? 37.670 -25.889 -8.096 1.00 33.41 93 ALA A N 1
ATOM 729 C CA . ALA A 1 93 ? 37.995 -25.501 -9.467 1.00 33.41 93 ALA A CA 1
ATOM 730 C C . ALA A 1 93 ? 38.054 -26.727 -10.405 1.00 33.41 93 ALA A C 1
ATOM 732 O O . ALA A 1 93 ? 38.607 -27.759 -10.012 1.00 33.41 93 ALA A O 1
ATOM 733 N N . PRO A 1 94 ? 37.496 -26.634 -11.629 1.00 31.92 94 PRO A N 1
ATOM 734 C CA . PRO A 1 94 ? 37.243 -27.801 -12.462 1.00 31.92 94 PRO A CA 1
ATOM 735 C C . PRO A 1 94 ? 38.545 -28.512 -12.832 1.00 31.92 94 PRO A C 1
ATOM 737 O O . PRO A 1 94 ? 39.369 -27.998 -13.591 1.00 31.92 94 PRO A O 1
ATOM 740 N N . VAL A 1 95 ? 38.708 -29.727 -12.309 1.00 34.88 95 VAL A N 1
ATOM 741 C CA . VAL A 1 95 ? 39.787 -30.631 -12.706 1.00 34.88 95 VAL A CA 1
ATOM 742 C C . VAL A 1 95 ? 39.461 -31.153 -14.103 1.00 34.88 95 VAL A C 1
ATOM 744 O O . VAL A 1 95 ? 38.401 -31.733 -14.334 1.00 34.88 95 VAL A O 1
ATOM 747 N N . VAL A 1 96 ? 40.359 -30.912 -15.055 1.00 36.88 96 VAL A N 1
ATOM 748 C CA . VAL A 1 96 ? 40.130 -31.213 -16.472 1.00 36.88 96 VAL A CA 1
ATOM 749 C C . VAL A 1 96 ? 40.183 -32.727 -16.710 1.00 36.88 96 VAL A C 1
ATOM 751 O O . VAL A 1 96 ? 41.264 -33.311 -16.681 1.00 36.88 96 VAL A O 1
ATOM 754 N N . ALA A 1 97 ? 39.039 -33.359 -16.993 1.00 27.88 97 ALA A N 1
ATOM 755 C CA . ALA A 1 97 ? 38.974 -34.764 -17.404 1.00 27.88 97 ALA A CA 1
ATOM 756 C C . ALA A 1 97 ? 37.818 -35.046 -18.389 1.00 27.88 97 ALA A C 1
ATOM 758 O O . ALA A 1 97 ? 36.650 -35.029 -18.018 1.00 27.88 97 ALA A O 1
ATOM 759 N N . SER A 1 98 ? 38.204 -35.302 -19.645 1.00 28.41 98 SER A N 1
ATOM 760 C CA . SER A 1 98 ? 37.578 -36.153 -20.682 1.00 28.41 98 SER A CA 1
ATOM 761 C C . SER A 1 98 ? 36.055 -36.397 -20.724 1.00 28.41 98 SER A C 1
ATOM 763 O O . SER A 1 98 ? 35.444 -36.924 -19.801 1.00 28.41 98 SER A O 1
ATOM 765 N N . ALA A 1 99 ? 35.491 -36.191 -21.917 1.00 32.78 99 ALA A N 1
ATOM 766 C CA . ALA A 1 99 ? 34.116 -36.523 -22.288 1.00 32.78 99 ALA A CA 1
ATOM 767 C C . ALA A 1 99 ? 33.778 -38.029 -22.257 1.00 32.78 99 ALA A C 1
ATOM 769 O O . ALA A 1 99 ? 34.539 -38.820 -22.812 1.00 32.78 99 ALA A O 1
ATOM 770 N N . SER A 1 100 ? 32.575 -38.375 -21.760 1.00 33.88 100 SER A N 1
ATOM 771 C CA . SER A 1 100 ? 31.703 -39.458 -22.284 1.00 33.88 100 SER A CA 1
ATOM 772 C C . SER A 1 100 ? 30.420 -39.684 -21.448 1.00 33.88 100 SER A C 1
ATOM 774 O O . SER A 1 100 ? 30.347 -40.623 -20.665 1.00 33.88 100 SER A O 1
ATOM 776 N N . ALA A 1 101 ? 29.368 -38.866 -21.631 1.00 31.52 101 ALA A N 1
ATOM 777 C CA . ALA A 1 101 ? 28.012 -39.170 -21.117 1.00 31.52 101 ALA A CA 1
ATOM 778 C C . ALA A 1 101 ? 26.887 -38.316 -21.760 1.00 31.52 101 ALA A C 1
ATOM 780 O O . ALA A 1 101 ? 26.021 -37.795 -21.059 1.00 31.52 101 ALA A O 1
ATOM 781 N N . GLU A 1 102 ? 26.879 -38.134 -23.089 1.00 38.41 102 GLU A N 1
ATOM 782 C CA . GLU A 1 102 ? 25.857 -37.318 -23.786 1.00 38.41 102 GLU A CA 1
ATOM 783 C C . GLU A 1 102 ? 24.878 -38.150 -24.641 1.00 38.41 102 GLU A C 1
ATOM 785 O O . GLU A 1 102 ? 24.435 -37.753 -25.718 1.00 38.41 102 GLU A O 1
ATOM 790 N N . THR A 1 103 ? 24.496 -39.324 -24.140 1.00 38.66 103 THR A N 1
ATOM 791 C CA . THR A 1 103 ? 23.469 -40.184 -24.743 1.00 38.66 103 THR A CA 1
ATOM 792 C C . THR A 1 103 ? 22.620 -40.818 -23.647 1.00 38.66 103 THR A C 1
ATOM 794 O O . THR A 1 103 ? 22.991 -41.871 -23.157 1.00 38.66 103 THR A O 1
ATOM 797 N N . ASP A 1 104 ? 21.515 -40.163 -23.257 1.00 43.72 104 ASP A N 1
ATOM 798 C CA . ASP A 1 104 ? 20.333 -40.827 -22.651 1.00 43.72 104 ASP A CA 1
ATOM 799 C C . ASP A 1 104 ? 19.122 -39.885 -22.468 1.00 43.72 104 ASP A C 1
ATOM 801 O O . ASP A 1 104 ? 17.973 -40.286 -22.651 1.00 43.72 104 ASP A O 1
ATOM 805 N N . LYS A 1 105 ? 19.328 -38.575 -22.255 1.00 40.84 105 LYS A N 1
ATOM 806 C CA . LYS A 1 105 ? 18.219 -37.598 -22.088 1.00 40.84 105 LYS A CA 1
ATOM 807 C C . LYS A 1 105 ? 17.386 -37.298 -23.350 1.00 40.84 105 LYS A C 1
ATOM 809 O O . LYS A 1 105 ? 16.489 -36.458 -23.304 1.00 40.84 105 LYS A O 1
ATOM 814 N N . LYS A 1 106 ? 17.648 -37.962 -24.482 1.00 42.75 106 LYS A N 1
ATOM 815 C CA . LYS A 1 106 ? 16.955 -37.717 -25.765 1.00 42.75 106 LYS A CA 1
ATOM 816 C C . LYS A 1 106 ? 15.839 -38.723 -26.087 1.00 42.75 106 LYS A C 1
ATOM 818 O O . LYS A 1 106 ? 15.060 -38.467 -26.999 1.00 42.75 106 LYS A O 1
ATOM 823 N N . ALA A 1 107 ? 15.725 -39.823 -25.335 1.00 40.66 107 ALA A N 1
ATOM 824 C CA . ALA A 1 107 ? 14.692 -40.845 -25.544 1.00 40.66 107 ALA A CA 1
ATOM 825 C C . ALA A 1 107 ? 13.358 -40.528 -24.832 1.00 40.66 107 ALA A C 1
ATOM 827 O O . ALA A 1 107 ? 12.285 -40.855 -25.340 1.00 40.66 107 ALA A O 1
ATOM 828 N N . GLU A 1 108 ? 13.402 -39.857 -23.679 1.00 40.81 108 GLU A N 1
ATOM 829 C CA . GLU A 1 108 ? 12.216 -39.621 -22.841 1.00 40.81 108 GLU A CA 1
ATOM 830 C C . GLU A 1 108 ? 11.343 -38.453 -23.348 1.00 40.81 108 GLU A C 1
ATOM 832 O O . GLU A 1 108 ? 10.113 -38.507 -23.295 1.00 40.81 108 GLU A O 1
ATOM 837 N N . ALA A 1 109 ? 11.961 -37.439 -23.967 1.00 39.44 109 ALA A N 1
ATOM 838 C CA . ALA A 1 109 ? 11.258 -36.298 -24.563 1.00 39.44 109 ALA A CA 1
ATOM 839 C C . ALA A 1 109 ? 10.384 -36.668 -25.784 1.00 39.44 109 ALA A C 1
ATOM 841 O O . ALA A 1 109 ? 9.442 -35.944 -26.108 1.00 39.44 109 ALA A O 1
ATOM 842 N N . ALA A 1 110 ? 10.664 -37.792 -26.455 1.00 42.75 110 ALA A N 1
ATOM 843 C CA . ALA A 1 110 ? 9.932 -38.215 -27.650 1.00 42.75 110 ALA A CA 1
ATOM 844 C C . ALA A 1 110 ? 8.537 -38.790 -27.327 1.00 42.75 110 ALA A C 1
ATOM 846 O O . ALA A 1 110 ? 7.578 -38.501 -28.041 1.00 42.75 110 ALA A O 1
ATOM 847 N N . LYS A 1 111 ? 8.387 -39.540 -26.223 1.00 43.03 111 LYS A N 1
ATOM 848 C CA . LYS A 1 111 ? 7.099 -40.157 -25.841 1.00 43.03 111 LYS A CA 1
ATOM 849 C C . LYS A 1 111 ? 6.083 -39.160 -25.268 1.00 43.03 111 LYS A C 1
ATOM 851 O O . LYS A 1 111 ? 4.880 -39.366 -25.408 1.00 43.03 111 LYS A O 1
ATOM 856 N N . ALA A 1 112 ? 6.537 -38.049 -24.685 1.00 39.81 112 ALA A N 1
ATOM 857 C CA . ALA A 1 112 ? 5.649 -37.003 -24.167 1.00 39.81 112 ALA A CA 1
ATOM 858 C C . ALA A 1 112 ? 4.960 -36.174 -25.276 1.00 39.81 112 ALA A C 1
ATOM 860 O O . ALA A 1 112 ? 3.868 -35.640 -25.069 1.00 39.81 112 ALA A O 1
ATOM 861 N N . ALA A 1 113 ? 5.570 -36.072 -26.463 1.00 42.34 113 ALA A N 1
ATOM 862 C CA . ALA A 1 113 ? 5.059 -35.253 -27.565 1.00 42.34 113 ALA A CA 1
ATOM 863 C C . ALA A 1 113 ? 3.880 -35.894 -28.327 1.00 42.34 113 ALA A C 1
ATOM 865 O O . ALA A 1 113 ? 3.067 -35.182 -28.921 1.00 42.34 113 ALA A O 1
ATOM 866 N N . GLU A 1 114 ? 3.767 -37.224 -28.308 1.00 42.19 114 GLU A N 1
ATOM 867 C CA . GLU A 1 114 ? 2.739 -37.960 -29.054 1.00 42.19 114 GLU A CA 1
ATOM 868 C C . GLU A 1 114 ? 1.394 -37.999 -28.305 1.00 42.19 114 GLU A C 1
ATOM 870 O O . GLU A 1 114 ? 0.345 -37.707 -28.888 1.00 42.19 114 GLU A O 1
ATOM 875 N N . ALA A 1 115 ? 1.422 -38.197 -26.981 1.00 39.28 115 ALA A N 1
ATOM 876 C CA . ALA A 1 115 ? 0.231 -38.145 -26.125 1.00 39.28 115 ALA A CA 1
ATOM 877 C C . ALA A 1 115 ? -0.502 -36.784 -26.194 1.00 39.28 115 ALA A C 1
ATOM 879 O O . ALA A 1 115 ? -1.734 -36.722 -26.163 1.00 39.28 115 ALA A O 1
ATOM 880 N N . ALA A 1 116 ? 0.240 -35.684 -26.368 1.00 42.31 116 ALA A N 1
ATOM 881 C CA . ALA A 1 116 ? -0.319 -34.336 -26.482 1.00 42.31 116 ALA A CA 1
ATOM 882 C C . ALA A 1 116 ? -1.079 -34.076 -27.803 1.00 42.31 116 ALA A C 1
ATOM 884 O O . ALA A 1 116 ? -1.900 -33.154 -27.864 1.00 42.31 116 ALA A O 1
ATOM 885 N N . LYS A 1 117 ? -0.845 -34.872 -28.860 1.00 42.91 117 LYS A N 1
ATOM 886 C CA . LYS A 1 117 ? -1.591 -34.768 -30.129 1.00 42.91 117 LYS A CA 1
ATOM 887 C C . LYS A 1 117 ? -2.939 -35.491 -30.087 1.00 42.91 117 LYS A C 1
ATOM 889 O O . LYS A 1 117 ? -3.889 -34.991 -30.686 1.00 42.91 117 LYS A O 1
ATOM 894 N N . ALA A 1 118 ? -3.055 -36.593 -29.345 1.00 41.28 118 ALA A N 1
ATOM 895 C CA . ALA A 1 118 ? -4.314 -37.331 -29.207 1.00 41.28 118 ALA A CA 1
ATOM 896 C C . ALA A 1 118 ? -5.396 -36.519 -28.464 1.00 41.28 118 ALA A C 1
ATOM 898 O O . ALA A 1 118 ? -6.546 -36.462 -28.901 1.00 41.28 118 ALA A O 1
ATOM 899 N N . ALA A 1 119 ? -5.025 -35.810 -27.391 1.00 41.38 119 ALA A N 1
ATOM 900 C CA . ALA A 1 119 ? -5.975 -35.048 -26.571 1.00 41.38 119 ALA A CA 1
ATOM 901 C C . ALA A 1 119 ? -6.687 -33.907 -27.334 1.00 41.38 119 ALA A C 1
ATOM 903 O O . ALA A 1 119 ? -7.872 -33.660 -27.117 1.00 41.38 119 ALA A O 1
ATOM 904 N N . LYS A 1 120 ? -6.003 -33.242 -28.280 1.00 43.72 120 LYS A N 1
ATOM 905 C CA . LYS A 1 120 ? -6.586 -32.142 -29.077 1.00 43.72 120 LYS A CA 1
ATOM 906 C C . LYS A 1 120 ? -7.528 -32.593 -30.199 1.00 43.72 120 LYS A C 1
ATOM 908 O O . LYS A 1 120 ? -8.223 -31.750 -30.766 1.00 43.72 120 LYS A O 1
ATOM 913 N N . ALA A 1 121 ? -7.582 -33.887 -30.520 1.00 39.72 121 ALA A N 1
ATOM 914 C CA . ALA A 1 121 ? -8.536 -34.418 -31.494 1.00 39.72 121 ALA A CA 1
ATOM 915 C C . ALA A 1 121 ? -9.940 -34.616 -30.887 1.00 39.72 121 ALA A C 1
ATOM 917 O O . ALA A 1 121 ? -10.938 -34.372 -31.564 1.00 39.72 121 ALA A O 1
ATOM 918 N N . ALA A 1 122 ? -10.026 -34.986 -29.604 1.00 42.22 122 ALA A N 1
ATOM 919 C CA . ALA A 1 122 ? -11.294 -35.262 -28.925 1.00 42.22 122 ALA A CA 1
ATOM 920 C C . ALA A 1 122 ? -12.137 -33.996 -28.663 1.00 42.22 122 ALA A C 1
ATOM 922 O O . ALA A 1 122 ? -13.355 -34.009 -28.830 1.00 42.22 122 ALA A O 1
ATOM 923 N N . GLU A 1 123 ? -11.501 -32.872 -28.316 1.00 38.47 123 GLU A N 1
ATOM 924 C CA . GLU A 1 123 ? -12.206 -31.628 -27.961 1.00 38.47 123 GLU A CA 1
ATOM 925 C C . GLU A 1 123 ? -12.931 -30.976 -29.159 1.00 38.47 123 GLU A C 1
ATOM 927 O O . GLU A 1 123 ? -13.928 -30.271 -28.991 1.00 38.47 123 GLU A O 1
ATOM 932 N N . LYS A 1 124 ? -12.488 -31.253 -30.395 1.00 39.88 124 LYS A N 1
ATOM 933 C CA . LYS A 1 124 ? -13.097 -30.699 -31.617 1.00 39.88 124 LYS A CA 1
ATOM 934 C C . LYS A 1 124 ? -14.344 -31.468 -32.087 1.00 39.88 124 LYS A C 1
ATOM 936 O O . LYS A 1 124 ? -15.092 -30.944 -32.908 1.00 39.88 124 LYS A O 1
ATOM 941 N N . ALA A 1 125 ? -14.602 -32.664 -31.550 1.00 38.81 125 ALA A N 1
ATOM 942 C CA . ALA A 1 125 ? -15.771 -33.482 -31.895 1.00 38.81 125 ALA A CA 1
ATOM 943 C C . ALA A 1 125 ? -17.043 -33.112 -31.099 1.00 38.81 125 ALA A C 1
ATOM 945 O O . ALA A 1 125 ? -18.151 -33.383 -31.549 1.00 38.81 125 ALA A O 1
ATOM 946 N N . ALA A 1 126 ? -16.915 -32.439 -29.950 1.00 40.22 126 ALA A N 1
ATOM 947 C CA . ALA A 1 126 ? -18.036 -32.144 -29.046 1.00 40.22 126 ALA A CA 1
ATOM 948 C C . ALA A 1 126 ? -18.831 -30.858 -29.380 1.00 40.22 126 ALA A C 1
ATOM 950 O O . ALA A 1 126 ? -19.649 -30.412 -28.575 1.00 40.22 126 ALA A O 1
ATOM 951 N N . LYS A 1 127 ? -18.585 -30.220 -30.537 1.00 41.78 127 LYS A N 1
ATOM 952 C CA . LYS A 1 127 ? -19.163 -28.905 -30.898 1.00 41.78 127 LYS A CA 1
ATOM 953 C C . LYS A 1 127 ? -19.873 -28.831 -32.257 1.00 41.78 127 LYS A C 1
ATOM 955 O O . LYS A 1 127 ? -20.148 -27.735 -32.736 1.00 41.78 127 LYS A O 1
ATOM 960 N N . ALA A 1 128 ? -20.218 -29.973 -32.850 1.00 36.59 128 ALA A N 1
ATOM 961 C CA . ALA A 1 128 ? -21.038 -30.058 -34.060 1.00 36.59 128 ALA A CA 1
ATOM 962 C C . ALA A 1 128 ? -22.196 -31.042 -33.827 1.00 36.59 128 ALA A C 1
ATOM 964 O O . ALA A 1 128 ? -21.997 -32.251 -33.871 1.00 36.59 128 ALA A O 1
ATOM 965 N N . GLY A 1 129 ? -23.395 -30.532 -33.518 1.00 29.41 129 GLY A N 1
ATOM 966 C CA . GLY A 1 129 ? -24.489 -31.407 -33.080 1.00 29.41 129 GLY A CA 1
ATOM 967 C C . GLY A 1 129 ? -25.838 -30.748 -32.785 1.00 29.41 129 GLY A C 1
ATOM 968 O O . GLY A 1 129 ? -26.454 -31.109 -31.788 1.00 29.41 129 GLY A O 1
ATOM 969 N N . LYS A 1 130 ? -26.296 -29.794 -33.614 1.00 31.03 130 LYS A N 1
ATOM 970 C CA . LYS A 1 130 ? -27.737 -29.541 -33.847 1.00 31.03 130 LYS A CA 1
ATOM 971 C C . LYS A 1 130 ? -27.987 -28.527 -34.970 1.00 31.03 130 LYS A C 1
ATOM 973 O O . LYS A 1 130 ? -27.965 -27.323 -34.743 1.00 31.03 130 LYS A O 1
ATOM 978 N N . THR A 1 131 ? -28.321 -29.048 -36.142 1.00 26.05 131 THR A N 1
ATOM 979 C CA . THR A 1 131 ? -29.171 -28.408 -37.154 1.00 26.05 131 THR A CA 1
ATOM 980 C C . THR A 1 131 ? -29.782 -29.538 -37.968 1.00 26.05 131 THR A C 1
ATOM 982 O O . THR A 1 131 ? -29.047 -30.362 -38.505 1.00 26.05 131 THR A O 1
ATOM 985 N N . ASP A 1 132 ? -31.109 -29.591 -38.035 1.00 29.91 132 ASP A N 1
ATOM 986 C CA . ASP A 1 132 ? -31.826 -30.493 -38.936 1.00 29.91 132 ASP A CA 1
ATOM 987 C C . ASP A 1 132 ? -32.885 -29.699 -39.715 1.00 29.91 132 ASP A C 1
ATOM 989 O O . ASP A 1 132 ? -33.227 -28.572 -39.345 1.00 29.91 132 ASP A O 1
ATOM 993 N N . LYS A 1 133 ? -33.295 -30.242 -40.858 1.00 30.56 133 LYS A N 1
ATOM 994 C CA . LYS A 1 133 ? -33.841 -29.502 -42.003 1.00 30.56 133 LYS A CA 1
ATOM 995 C C . LYS A 1 133 ? -35.342 -29.210 -41.919 1.00 30.56 133 LYS A C 1
ATOM 997 O O . LYS A 1 133 ? -36.121 -30.042 -41.469 1.00 30.56 133 LYS A O 1
ATOM 1002 N N . SER A 1 134 ? -35.752 -28.144 -42.607 1.00 27.88 134 SER A N 1
ATOM 1003 C CA . SER A 1 134 ? -36.858 -28.205 -43.579 1.00 27.88 134 SER A CA 1
ATOM 1004 C C . SER A 1 134 ? -36.657 -27.147 -44.681 1.00 27.88 134 SER A C 1
ATOM 1006 O O . SER A 1 134 ? -35.951 -26.159 -44.476 1.00 27.88 134 SER A O 1
ATOM 1008 N N . GLU A 1 135 ? -37.186 -27.390 -45.886 1.00 27.62 135 GLU A N 1
ATOM 1009 C CA . GLU A 1 135 ? -36.876 -26.635 -47.115 1.00 27.62 135 GLU A CA 1
ATOM 1010 C C . GLU A 1 135 ? -38.134 -26.468 -48.001 1.00 27.62 135 GLU A C 1
ATOM 1012 O O . GLU A 1 135 ? -38.849 -27.451 -48.181 1.00 27.62 135 GLU A O 1
ATOM 1017 N N . LYS A 1 136 ? -38.319 -25.276 -48.620 1.00 27.39 136 LYS A N 1
ATOM 1018 C CA . LYS A 1 136 ? -39.265 -24.934 -49.733 1.00 27.39 136 LYS A CA 1
ATOM 1019 C C . LYS A 1 136 ? -40.783 -25.073 -49.431 1.00 27.39 136 LYS A C 1
ATOM 1021 O O . LYS A 1 136 ? -41.163 -25.757 -48.496 1.00 27.39 136 LYS A O 1
ATOM 1026 N N . THR A 1 137 ? -41.743 -24.415 -50.107 1.00 24.42 137 THR A N 1
ATOM 1027 C CA . THR A 1 137 ? -41.844 -23.563 -51.338 1.00 24.42 137 THR A CA 1
ATOM 1028 C C . THR A 1 137 ? -43.062 -22.599 -51.156 1.00 24.42 137 THR A C 1
ATOM 1030 O O . THR A 1 137 ? -43.773 -22.780 -50.176 1.00 24.42 137 THR A O 1
ATOM 1033 N N . GLU A 1 138 ? -43.449 -21.592 -51.964 1.00 26.45 138 GLU A N 1
ATOM 1034 C CA . GLU A 1 138 ? -43.030 -20.964 -53.244 1.00 26.45 138 GLU A CA 1
ATOM 1035 C C . GLU A 1 138 ? -43.570 -19.489 -53.300 1.00 26.45 138 GLU A C 1
ATOM 1037 O O . GLU A 1 138 ? -44.357 -19.104 -52.444 1.00 26.45 138 GLU A O 1
ATOM 1042 N N . LYS A 1 139 ? -43.235 -18.730 -54.362 1.00 27.11 139 LYS A N 1
ATOM 1043 C CA . LYS A 1 139 ? -43.974 -17.595 -54.993 1.00 27.11 139 LYS A CA 1
ATOM 1044 C C . LYS A 1 139 ? -44.205 -16.226 -54.301 1.00 27.11 139 LYS A C 1
ATOM 1046 O O . LYS A 1 139 ? -44.810 -16.075 -53.249 1.00 27.11 139 LYS A O 1
ATOM 1051 N N . THR A 1 140 ? -43.792 -15.208 -55.059 1.00 24.52 140 THR A N 1
ATOM 1052 C CA . THR A 1 140 ? -44.127 -13.766 -55.069 1.00 24.52 140 THR A CA 1
ATOM 1053 C C . THR A 1 140 ? -45.326 -13.471 -56.005 1.00 24.52 140 THR A C 1
ATOM 1055 O O . THR A 1 140 ? -45.780 -14.407 -56.668 1.00 24.52 140 THR A O 1
ATOM 1058 N N . PRO A 1 141 ? -45.754 -12.201 -56.230 1.00 45.44 141 PRO A N 1
ATOM 1059 C CA . PRO A 1 141 ? -45.664 -10.959 -55.425 1.00 45.44 141 PRO A CA 1
ATOM 1060 C C . PRO A 1 141 ? -47.043 -10.265 -55.224 1.00 45.44 141 PRO A C 1
ATOM 1062 O O . PRO A 1 141 ? -47.980 -10.591 -55.935 1.00 45.44 141 PRO A O 1
ATOM 1065 N N . ASP A 1 142 ? -47.141 -9.219 -54.381 1.00 28.28 142 ASP A N 1
ATOM 1066 C CA . ASP A 1 142 ? -47.597 -7.890 -54.864 1.00 28.28 142 ASP A CA 1
ATOM 1067 C C . ASP A 1 142 ? -47.377 -6.721 -53.872 1.00 28.28 142 ASP A C 1
ATOM 1069 O O . ASP A 1 142 ? -47.047 -6.914 -52.701 1.00 28.28 142 ASP A O 1
ATOM 1073 N N . LYS A 1 143 ? -47.526 -5.486 -54.372 1.00 28.50 143 LYS A N 1
ATOM 1074 C CA . LYS A 1 143 ? -47.401 -4.210 -53.636 1.00 28.50 143 LYS A CA 1
ATOM 1075 C C . LYS A 1 143 ? -48.624 -3.903 -52.757 1.00 28.50 143 LYS A C 1
ATOM 1077 O O . LYS A 1 143 ? -49.740 -4.003 -53.250 1.00 28.50 143 LYS A O 1
ATOM 1082 N N . ALA A 1 144 ? -48.414 -3.289 -51.584 1.00 28.05 144 ALA A N 1
ATOM 1083 C CA . ALA A 1 144 ? -49.050 -2.005 -51.214 1.00 28.05 144 ALA A CA 1
ATOM 1084 C C . ALA A 1 144 ? -48.564 -1.454 -49.856 1.00 28.05 144 ALA A C 1
ATOM 1086 O O . ALA A 1 144 ? -48.159 -2.186 -48.961 1.00 28.05 144 ALA A O 1
ATOM 1087 N N . SER A 1 145 ? -48.639 -0.129 -49.714 1.00 27.31 145 SER A N 1
ATOM 1088 C CA . SER A 1 145 ? -48.308 0.636 -48.507 1.00 27.31 145 SER A CA 1
ATOM 1089 C C . SER A 1 145 ? -49.445 0.633 -47.475 1.00 27.31 145 SER A C 1
ATOM 1091 O O . SER A 1 145 ? -50.527 1.128 -47.782 1.00 27.31 145 SER A O 1
ATOM 1093 N N . ALA A 1 146 ? -49.151 0.262 -46.225 1.00 27.94 146 ALA A N 1
ATOM 1094 C CA . ALA A 1 146 ? -49.748 0.843 -45.013 1.00 27.94 146 ALA A CA 1
ATOM 1095 C C . ALA A 1 146 ? -48.851 0.522 -43.799 1.00 27.94 146 ALA A C 1
ATOM 1097 O O . ALA A 1 146 ? -48.286 -0.565 -43.724 1.00 27.94 146 ALA A O 1
ATOM 1098 N N . GLY A 1 147 ? -48.669 1.464 -42.868 1.00 26.66 147 GLY A N 1
ATOM 1099 C CA . GLY A 1 147 ? -47.761 1.285 -41.722 1.00 26.66 147 GLY A CA 1
ATOM 1100 C C . GLY A 1 147 ? -48.447 0.821 -40.431 1.00 26.66 147 GLY A C 1
ATOM 1101 O O . GLY A 1 147 ? -49.674 0.783 -40.378 1.00 26.66 147 GLY A O 1
ATOM 1102 N N . LYS A 1 148 ? -47.619 0.579 -39.390 1.00 26.09 148 LYS A N 1
ATOM 1103 C CA . LYS A 1 148 ? -47.869 0.656 -37.920 1.00 26.09 148 LYS A CA 1
ATOM 1104 C C . LYS A 1 148 ? -47.316 -0.557 -37.139 1.00 26.09 148 LYS A C 1
ATOM 1106 O O . LYS A 1 148 ? -47.868 -1.638 -37.232 1.00 26.09 148 LYS A O 1
ATOM 1111 N N . LYS A 1 149 ? -46.324 -0.272 -36.277 1.00 29.92 149 LYS A N 1
ATOM 1112 C CA . LYS A 1 149 ? -45.884 -0.982 -35.046 1.00 29.92 149 LYS A CA 1
ATOM 1113 C C . LYS A 1 149 ? -45.521 -2.486 -35.089 1.00 29.92 149 LYS A C 1
ATOM 1115 O O . LYS A 1 149 ? -46.342 -3.333 -35.396 1.00 29.92 149 LYS A O 1
ATOM 1120 N N . THR A 1 150 ? -44.338 -2.776 -34.545 1.00 28.12 150 THR A N 1
ATOM 1121 C CA . THR A 1 150 ? -43.914 -4.036 -33.894 1.00 28.12 150 THR A CA 1
ATOM 1122 C C . THR A 1 150 ? -43.381 -3.629 -32.506 1.00 28.12 150 THR A C 1
ATOM 1124 O O . THR A 1 150 ? -42.608 -2.673 -32.442 1.00 28.12 150 THR A O 1
ATOM 1127 N N . GLU A 1 151 ? -43.897 -4.124 -31.376 1.00 28.73 151 GLU A N 1
ATOM 1128 C CA . GLU A 1 151 ? -43.570 -5.437 -30.778 1.00 28.73 151 GLU A CA 1
ATOM 1129 C C . GLU A 1 151 ? -42.043 -5.662 -30.749 1.00 28.73 151 GLU A C 1
ATOM 1131 O O . GLU A 1 151 ? -41.448 -5.928 -31.790 1.00 28.73 151 GLU A O 1
ATOM 1136 N N . ASP A 1 152 ? -41.284 -5.335 -29.698 1.00 28.81 152 ASP A N 1
ATOM 1137 C CA . ASP A 1 152 ? -41.325 -5.621 -28.242 1.00 28.81 152 ASP A CA 1
ATOM 1138 C C . ASP A 1 152 ? -40.550 -6.878 -27.786 1.00 28.81 152 ASP A C 1
ATOM 1140 O O . ASP A 1 152 ? -40.606 -7.961 -28.360 1.00 28.81 152 ASP A O 1
ATOM 1144 N N . GLU A 1 153 ? -39.800 -6.669 -26.700 1.00 39.94 153 GLU A N 1
ATOM 1145 C CA . GLU A 1 153 ? -39.591 -7.606 -25.587 1.00 39.94 153 GLU A CA 1
ATOM 1146 C C . GLU A 1 153 ? -39.236 -9.080 -25.882 1.00 39.94 153 GLU A C 1
ATOM 1148 O O . GLU A 1 153 ? -40.016 -9.996 -25.616 1.00 39.94 153 GLU A O 1
ATOM 1153 N N . LYS A 1 154 ? -37.968 -9.354 -26.250 1.00 34.28 154 LYS A N 1
ATOM 1154 C CA . LYS A 1 154 ? -37.319 -10.640 -25.879 1.00 34.28 154 LYS A CA 1
ATOM 1155 C C . LYS A 1 154 ? -35.783 -10.661 -25.838 1.00 34.28 154 LYS A C 1
ATOM 1157 O O . LYS A 1 154 ? -35.142 -11.576 -26.350 1.00 34.28 154 LYS A O 1
ATOM 1162 N N . ALA A 1 155 ? -35.172 -9.678 -25.168 1.00 33.69 155 ALA A N 1
ATOM 1163 C CA . ALA A 1 155 ? -33.722 -9.684 -24.901 1.00 33.69 155 ALA A CA 1
ATOM 1164 C C . ALA A 1 155 ? -33.296 -9.237 -23.482 1.00 33.69 155 ALA A C 1
ATOM 1166 O O . ALA A 1 155 ? -32.118 -9.351 -23.145 1.00 33.69 155 ALA A O 1
ATOM 1167 N N . ALA A 1 156 ? -34.219 -8.754 -22.639 1.00 34.97 156 ALA A N 1
ATOM 1168 C CA . ALA A 1 156 ? -33.891 -8.198 -21.320 1.00 34.97 156 ALA A CA 1
ATOM 1169 C C . ALA A 1 156 ? -33.855 -9.249 -20.186 1.00 34.97 156 ALA A C 1
ATOM 1171 O O . ALA A 1 156 ? -32.936 -9.243 -19.363 1.00 34.97 156 ALA A O 1
ATOM 1172 N N . ASP A 1 157 ? -34.800 -10.196 -20.161 1.00 38.19 157 ASP A N 1
ATOM 1173 C CA . ASP A 1 157 ? -35.058 -11.023 -18.967 1.00 38.19 157 ASP A CA 1
ATOM 1174 C C . ASP A 1 157 ? -33.949 -12.009 -18.598 1.00 38.19 157 ASP A C 1
ATOM 1176 O O . ASP A 1 157 ? -33.746 -12.319 -17.420 1.00 38.19 157 ASP A O 1
ATOM 1180 N N . LYS A 1 158 ? -33.163 -12.479 -19.575 1.00 37.53 158 LYS A N 1
ATOM 1181 C CA . LYS A 1 158 ? -32.106 -13.461 -19.291 1.00 37.53 158 LYS A CA 1
ATOM 1182 C C . LYS A 1 158 ? -30.932 -12.868 -18.501 1.00 37.53 158 LYS A C 1
ATOM 1184 O O . LYS A 1 158 ? -30.221 -13.610 -17.839 1.00 37.53 158 LYS A O 1
ATOM 1189 N N . LYS A 1 159 ? -30.745 -11.541 -18.517 1.00 38.62 159 LYS A N 1
ATOM 1190 C CA . LYS A 1 159 ? -29.647 -10.870 -17.794 1.00 38.62 159 LYS A CA 1
ATOM 1191 C C . LYS A 1 159 ? -30.026 -10.456 -16.363 1.00 38.62 159 LYS A C 1
ATOM 1193 O O . LYS A 1 159 ? -29.139 -10.243 -15.541 1.00 38.62 159 LYS A O 1
ATOM 1198 N N . ALA A 1 160 ? -31.323 -10.376 -16.055 1.00 35.16 160 ALA A N 1
ATOM 1199 C CA . ALA A 1 160 ? -31.829 -10.073 -14.714 1.00 35.16 160 ALA A CA 1
ATOM 1200 C C . ALA A 1 160 ? -31.864 -11.314 -13.797 1.00 35.16 160 ALA A C 1
ATOM 1202 O O . ALA A 1 160 ? -31.605 -11.204 -12.596 1.00 35.16 160 ALA A O 1
ATOM 1203 N N . ALA A 1 161 ? -32.135 -12.500 -14.355 1.00 38.56 161 ALA A N 1
ATOM 1204 C CA . ALA A 1 161 ? -32.200 -13.753 -13.598 1.00 38.56 161 ALA A CA 1
ATOM 1205 C C . ALA A 1 161 ? -30.844 -14.153 -12.977 1.00 38.56 161 ALA A C 1
ATOM 1207 O O . ALA A 1 161 ? -30.775 -14.465 -11.786 1.00 38.56 161 ALA A O 1
ATOM 1208 N N . ASP A 1 162 ? -29.758 -14.072 -13.754 1.00 38.12 162 ASP A N 1
ATOM 1209 C CA . ASP A 1 162 ? -28.412 -14.450 -13.297 1.00 38.12 162 ASP A CA 1
ATOM 1210 C C . ASP A 1 162 ? -27.869 -13.503 -12.207 1.00 38.12 162 ASP A C 1
ATOM 1212 O O . ASP A 1 162 ? -27.158 -13.939 -11.298 1.00 38.12 162 ASP A O 1
ATOM 1216 N N . ALA A 1 163 ? -28.257 -12.221 -12.237 1.00 38.38 163 ALA A N 1
ATOM 1217 C CA . ALA A 1 163 ? -27.915 -11.252 -11.194 1.00 38.38 163 ALA A CA 1
ATOM 1218 C C . ALA A 1 163 ? -28.600 -11.587 -9.853 1.00 38.38 163 ALA A C 1
ATOM 1220 O O . ALA A 1 163 ? -27.932 -11.666 -8.821 1.00 38.38 163 ALA A O 1
ATOM 1221 N N . LYS A 1 164 ? -29.908 -11.885 -9.875 1.00 42.75 164 LYS A N 1
ATOM 1222 C CA . LYS A 1 164 ? -30.675 -12.279 -8.677 1.00 42.75 164 LYS A CA 1
ATOM 1223 C C . LYS A 1 164 ? -30.176 -13.591 -8.058 1.00 42.75 164 LYS A C 1
ATOM 1225 O O . LYS A 1 164 ? -30.149 -13.729 -6.835 1.00 42.75 164 LYS A O 1
ATOM 1230 N N . ALA A 1 165 ? -29.741 -14.546 -8.883 1.00 37.19 165 ALA A N 1
ATOM 1231 C CA . ALA A 1 165 ? -29.170 -15.809 -8.413 1.00 37.19 165 ALA A CA 1
ATOM 1232 C C . ALA A 1 165 ? -27.798 -15.635 -7.724 1.00 37.19 165 ALA A C 1
ATOM 1234 O O . ALA A 1 165 ? -27.469 -16.393 -6.806 1.00 37.19 165 ALA A O 1
ATOM 1235 N N . ALA A 1 166 ? -27.007 -14.636 -8.132 1.00 38.09 166 ALA A N 1
ATOM 1236 C CA . ALA A 1 166 ? -25.762 -14.270 -7.457 1.00 38.09 166 ALA A CA 1
ATOM 1237 C C . ALA A 1 166 ? -26.021 -13.556 -6.115 1.00 38.09 166 ALA A C 1
ATOM 1239 O O . ALA A 1 166 ? -25.373 -13.874 -5.117 1.00 38.09 166 ALA A O 1
ATOM 1240 N N . GLU A 1 167 ? -27.009 -12.659 -6.067 1.00 40.41 167 GLU A N 1
ATOM 1241 C CA . GLU A 1 167 ? -27.439 -11.954 -4.848 1.00 40.41 167 GLU A CA 1
ATOM 1242 C C . GLU A 1 167 ? -27.948 -12.916 -3.762 1.00 40.41 167 GLU A C 1
ATOM 1244 O O . GLU A 1 167 ? -27.520 -12.838 -2.609 1.00 40.41 167 GLU A O 1
ATOM 1249 N N . ALA A 1 168 ? -28.785 -13.891 -4.131 1.00 37.25 168 ALA A N 1
ATOM 1250 C CA . ALA A 1 168 ? -29.298 -14.895 -3.196 1.00 37.25 168 ALA A CA 1
ATOM 1251 C C . ALA A 1 168 ? -28.176 -15.755 -2.574 1.00 37.25 168 ALA A C 1
ATOM 1253 O O . ALA A 1 168 ? -28.170 -15.999 -1.366 1.00 37.25 168 ALA A O 1
ATOM 1254 N N . LYS A 1 169 ? -27.176 -16.159 -3.372 1.00 42.16 169 LYS A N 1
ATOM 1255 C CA . LYS A 1 169 ? -26.008 -16.911 -2.874 1.00 42.16 169 LYS A CA 1
ATOM 1256 C C . LYS A 1 169 ? -25.089 -16.060 -1.992 1.00 42.16 169 LYS A C 1
ATOM 1258 O O . LYS A 1 169 ? -24.500 -16.587 -1.048 1.00 42.16 169 LYS A O 1
ATOM 1263 N N . ALA A 1 170 ? -24.989 -14.755 -2.249 1.00 36.91 170 ALA A N 1
ATOM 1264 C CA . ALA A 1 170 ? -24.272 -13.828 -1.375 1.00 36.91 170 ALA A CA 1
ATOM 1265 C C . ALA A 1 170 ? -24.978 -13.657 -0.013 1.00 36.91 170 ALA A C 1
ATOM 1267 O O . ALA A 1 170 ? -24.310 -13.640 1.022 1.00 36.91 170 ALA A O 1
ATOM 1268 N N . ALA A 1 171 ? -26.315 -13.612 0.006 1.00 37.69 171 ALA A N 1
ATOM 1269 C CA . ALA A 1 171 ? -27.106 -13.539 1.237 1.00 37.69 171 ALA A CA 1
ATOM 1270 C C . ALA A 1 171 ? -26.997 -14.817 2.099 1.00 37.69 171 ALA A C 1
ATOM 1272 O O . ALA A 1 171 ? -26.820 -14.727 3.317 1.00 37.69 171 ALA A O 1
ATOM 1273 N N . GLU A 1 172 ? -27.018 -16.009 1.488 1.00 34.62 172 GLU A N 1
ATOM 1274 C CA . GLU A 1 172 ? -26.814 -17.277 2.212 1.00 34.62 172 GLU A CA 1
ATOM 1275 C C . GLU A 1 172 ? -25.389 -17.376 2.799 1.00 34.62 172 GLU A C 1
ATOM 1277 O O . GLU A 1 172 ? -25.196 -17.784 3.950 1.00 34.62 172 GLU A O 1
ATOM 1282 N N . ALA A 1 173 ? -24.376 -16.929 2.046 1.00 36.09 173 ALA A N 1
ATOM 1283 C CA . ALA A 1 173 ? -23.001 -16.843 2.534 1.00 36.09 173 ALA A CA 1
ATOM 1284 C C . ALA A 1 173 ? -22.862 -15.855 3.710 1.00 36.09 173 ALA A C 1
ATOM 1286 O O . ALA A 1 173 ? -22.163 -16.156 4.682 1.00 36.09 173 ALA A O 1
ATOM 1287 N N . ALA A 1 174 ? -23.569 -14.718 3.673 1.00 34.69 174 ALA A N 1
ATOM 1288 C CA . ALA A 1 174 ? -23.597 -13.753 4.770 1.00 34.69 174 ALA A CA 1
ATOM 1289 C C . ALA A 1 174 ? -24.168 -14.370 6.063 1.00 34.69 174 ALA A C 1
ATOM 1291 O O . ALA A 1 174 ? -23.528 -14.271 7.117 1.00 34.69 174 ALA A O 1
ATOM 1292 N N . GLN A 1 175 ? -25.290 -15.099 5.982 1.00 35.75 175 GLN A N 1
ATOM 1293 C CA . GLN A 1 175 ? -25.859 -15.817 7.133 1.00 35.75 175 GLN A CA 1
ATOM 1294 C C . GLN A 1 175 ? -24.917 -16.894 7.697 1.00 35.75 175 GLN A C 1
ATOM 1296 O O . GLN A 1 175 ? -24.828 -17.052 8.917 1.00 35.75 175 GLN A O 1
ATOM 1301 N N . LYS A 1 176 ? -24.155 -17.603 6.850 1.00 33.72 176 LYS A N 1
ATOM 1302 C CA . LYS A 1 176 ? -23.108 -18.534 7.317 1.00 33.72 176 LYS A CA 1
ATOM 1303 C C . LYS A 1 176 ? -21.970 -17.816 8.049 1.00 33.72 176 LYS A C 1
ATOM 1305 O O . LYS A 1 176 ? -21.514 -18.315 9.076 1.00 33.72 176 LYS A O 1
ATOM 1310 N N . THR A 1 177 ? -21.541 -16.636 7.591 1.00 35.47 177 THR A N 1
ATOM 1311 C CA . THR A 1 177 ? -20.464 -15.882 8.267 1.00 35.47 177 THR A CA 1
ATOM 1312 C C . THR A 1 177 ? -20.860 -15.297 9.624 1.00 35.47 177 THR A C 1
ATOM 1314 O O . THR A 1 177 ? -19.999 -15.183 10.494 1.00 35.47 177 THR A O 1
ATOM 1317 N N . ALA A 1 178 ? -22.149 -15.027 9.866 1.00 35.38 178 ALA A N 1
ATOM 1318 C CA . ALA A 1 178 ? -22.637 -14.571 11.172 1.00 35.38 178 ALA A CA 1
ATOM 1319 C C . ALA A 1 178 ? -22.396 -15.589 12.311 1.00 35.38 178 ALA A C 1
ATOM 1321 O O . ALA A 1 178 ? -22.337 -15.203 13.475 1.00 35.38 178 ALA A O 1
ATOM 1322 N N . LYS A 1 179 ? -22.203 -16.879 11.991 1.00 34.84 179 LYS A N 1
ATOM 1323 C CA . LYS A 1 179 ? -21.935 -17.946 12.974 1.00 34.84 179 LYS A CA 1
ATOM 1324 C C . LYS A 1 179 ? -20.451 -18.151 13.321 1.00 34.84 179 LYS A C 1
ATOM 1326 O O . LYS A 1 179 ? -20.161 -18.983 14.175 1.00 34.84 179 LYS A O 1
ATOM 1331 N N . LEU A 1 180 ? -19.511 -17.432 12.692 1.00 32.97 180 LEU A N 1
ATOM 1332 C CA . LEU A 1 180 ? -18.067 -17.574 12.973 1.00 32.97 180 LEU A CA 1
ATOM 1333 C C . LEU A 1 180 ? -17.496 -16.537 13.957 1.00 32.97 180 LEU A C 1
ATOM 1335 O O . LEU A 1 180 ? -16.356 -16.686 14.399 1.00 32.97 180 LEU A O 1
ATOM 1339 N N . ALA A 1 181 ? -18.265 -15.517 14.341 1.00 34.62 181 ALA A N 1
ATOM 1340 C CA . ALA A 1 181 ? -17.848 -14.561 15.362 1.00 34.62 181 ALA A CA 1
ATOM 1341 C C . ALA A 1 181 ? -17.963 -15.186 16.766 1.00 34.62 181 ALA A C 1
ATOM 1343 O O . ALA A 1 181 ? -19.024 -15.156 17.387 1.00 34.62 181 ALA A O 1
ATOM 1344 N N . LYS A 1 182 ? -16.865 -15.755 17.285 1.00 36.50 182 LYS A N 1
ATOM 1345 C CA . LYS A 1 182 ? -16.786 -16.126 18.709 1.00 36.50 182 LYS A CA 1
ATOM 1346 C C . LYS A 1 182 ? -16.924 -14.859 19.574 1.00 36.50 182 LYS A C 1
ATOM 1348 O O . LYS A 1 182 ? -16.251 -13.873 19.265 1.00 36.50 182 LYS A O 1
ATOM 1353 N N . PRO A 1 183 ? -17.730 -14.862 20.654 1.00 32.94 183 PRO A N 1
ATOM 1354 C CA . PRO A 1 183 ? -17.853 -13.697 21.523 1.00 32.94 183 PRO A CA 1
ATOM 1355 C C . PRO A 1 183 ? -16.520 -13.412 22.219 1.00 32.94 183 PRO A C 1
ATOM 1357 O O . PRO A 1 183 ? -15.962 -14.287 22.882 1.00 32.94 183 PRO A O 1
ATOM 1360 N N . ILE A 1 184 ? -16.019 -12.185 22.089 1.00 39.22 184 ILE A N 1
ATOM 1361 C CA . ILE A 1 184 ? -14.910 -11.694 22.912 1.00 39.22 184 ILE A CA 1
ATOM 1362 C C . ILE A 1 184 ? -15.522 -11.251 24.252 1.00 39.22 184 ILE A C 1
ATOM 1364 O O . ILE A 1 184 ? -16.472 -10.465 24.226 1.00 39.22 184 ILE A O 1
ATOM 1368 N N . PRO A 1 185 ? -15.037 -11.736 25.412 1.00 35.12 185 PRO A N 1
ATOM 1369 C CA . PRO A 1 185 ? -15.610 -11.375 26.704 1.00 35.12 185 PRO A CA 1
ATOM 1370 C C . PRO A 1 185 ? -15.458 -9.871 26.960 1.00 35.12 185 PRO A C 1
ATOM 1372 O O . PRO A 1 185 ? -14.363 -9.314 26.866 1.00 35.12 185 PRO A O 1
ATOM 1375 N N . ALA A 1 186 ? -16.572 -9.210 27.271 1.00 38.69 186 ALA A N 1
ATOM 1376 C CA . ALA A 1 186 ? -16.613 -7.772 27.482 1.00 38.69 186 ALA A CA 1
ATOM 1377 C C . ALA A 1 186 ? -16.226 -7.413 28.924 1.00 38.69 186 ALA A C 1
ATOM 1379 O O . ALA A 1 186 ? -17.029 -7.566 29.842 1.00 38.69 186 ALA A O 1
ATOM 1380 N N . SER A 1 187 ? -15.029 -6.857 29.117 1.00 38.50 187 SER A N 1
ATOM 1381 C CA . SER A 1 187 ? -14.801 -5.937 30.231 1.00 38.50 187 SER A CA 1
ATOM 1382 C C . SER A 1 187 ? -15.433 -4.589 29.870 1.00 38.50 187 SER A C 1
ATOM 1384 O O . SER A 1 187 ? -15.048 -3.939 28.894 1.00 38.50 187 SER A O 1
ATOM 1386 N N . VAL A 1 188 ? -16.453 -4.187 30.628 1.00 42.31 188 VAL A N 1
ATOM 1387 C CA . VAL A 1 188 ? -17.173 -2.927 30.403 1.00 42.31 188 VAL A CA 1
ATOM 1388 C C . VAL A 1 188 ? -16.365 -1.784 31.014 1.00 42.31 188 VAL A C 1
ATOM 1390 O O . VAL A 1 188 ? -16.578 -1.384 32.152 1.00 42.31 188 VAL A O 1
ATOM 1393 N N . VAL A 1 189 ? -15.416 -1.263 30.240 1.00 48.00 189 VAL A N 1
ATOM 1394 C CA . VAL A 1 189 ? -14.909 0.098 30.444 1.00 48.00 189 VAL A CA 1
ATOM 1395 C C . VAL A 1 189 ? -15.897 1.038 29.760 1.00 48.00 189 VAL A C 1
ATOM 1397 O O . VAL A 1 189 ? -16.178 0.861 28.572 1.00 48.00 189 VAL A O 1
ATOM 1400 N N . GLU A 1 190 ? -16.435 2.018 30.487 1.00 47.47 190 GLU A N 1
ATOM 1401 C CA . GLU A 1 190 ? -17.292 3.046 29.893 1.00 47.47 190 GLU A CA 1
ATOM 1402 C C . GLU A 1 190 ? -16.492 3.867 28.876 1.00 47.47 190 GLU A C 1
ATOM 1404 O O . GLU A 1 190 ? -15.642 4.689 29.215 1.00 47.47 190 GLU A O 1
ATOM 1409 N N . VAL A 1 191 ? -16.756 3.617 27.595 1.00 57.78 191 VAL A N 1
ATOM 1410 C CA . VAL A 1 191 ? -16.158 4.370 26.493 1.00 57.78 191 VAL A CA 1
ATOM 1411 C C . VAL A 1 191 ? -16.891 5.704 26.378 1.00 57.78 191 VAL A C 1
ATOM 1413 O O . VAL A 1 191 ? -17.980 5.764 25.798 1.00 57.78 191 VAL A O 1
ATOM 1416 N N . SER A 1 192 ? -16.301 6.774 26.908 1.00 65.12 192 SER A N 1
ATOM 1417 C CA . SER A 1 192 ? -16.771 8.143 26.685 1.00 65.12 192 SER A CA 1
ATOM 1418 C C . SER A 1 192 ? -16.532 8.594 25.232 1.00 65.12 192 SER A C 1
ATOM 1420 O O . SER A 1 192 ? -15.662 8.072 24.533 1.00 65.12 192 SER A O 1
ATOM 1422 N N . GLY A 1 193 ? -17.351 9.539 24.762 1.00 79.25 193 GLY A N 1
ATOM 1423 C CA . GLY A 1 193 ? -17.314 10.073 23.394 1.00 79.25 193 GLY A CA 1
ATOM 1424 C C . GLY A 1 193 ? -18.212 9.345 22.383 1.00 79.25 193 GLY A C 1
ATOM 1425 O O . GLY A 1 193 ? -18.619 8.193 22.576 1.00 79.25 193 GLY A O 1
ATOM 1426 N N . SER A 1 194 ? -18.559 10.031 21.297 1.00 93.75 194 SER A N 1
ATOM 1427 C CA . SER A 1 194 ? -19.328 9.497 20.169 1.00 93.75 194 SER A CA 1
ATOM 1428 C C . SER A 1 194 ? -18.461 8.615 19.255 1.00 93.75 194 SER A C 1
ATOM 1430 O O . SER A 1 194 ? -17.231 8.617 19.337 1.00 93.75 194 SER A O 1
ATOM 1432 N N . ALA A 1 195 ? -19.087 7.840 18.360 1.00 94.50 195 ALA A N 1
ATOM 1433 C CA . ALA A 1 195 ? -18.344 7.060 17.364 1.00 94.50 195 ALA A CA 1
ATOM 1434 C C . ALA A 1 195 ? -17.486 7.960 16.452 1.00 94.50 195 ALA A C 1
ATOM 1436 O O . ALA A 1 195 ? -16.361 7.605 16.107 1.00 94.50 195 ALA A O 1
ATOM 1437 N N . GLU A 1 196 ? -18.015 9.132 16.098 1.00 94.31 196 GLU A N 1
ATOM 1438 C CA . GLU A 1 196 ? -17.360 10.120 15.243 1.00 94.31 196 GLU A CA 1
ATOM 1439 C C . GLU A 1 196 ? -16.197 10.821 15.958 1.00 94.31 196 GLU A C 1
ATOM 1441 O O . GLU A 1 196 ? -15.120 10.959 15.386 1.00 94.31 196 GLU A O 1
ATOM 1446 N N . GLU A 1 197 ? -16.359 11.196 17.229 1.00 96.25 197 GLU A N 1
ATOM 1447 C CA . GLU A 1 197 ? -15.289 11.808 18.029 1.00 96.25 197 GLU A CA 1
ATOM 1448 C C . GLU A 1 197 ? -14.085 10.870 18.169 1.00 96.25 197 GLU A C 1
ATOM 1450 O O . GLU A 1 197 ? -12.947 11.277 17.922 1.00 96.25 197 GLU A O 1
ATOM 1455 N N . LEU A 1 198 ? -14.344 9.597 18.491 1.00 97.88 198 LEU A N 1
ATOM 1456 C CA . LEU A 1 198 ? -13.324 8.553 18.607 1.00 97.88 198 LEU A CA 1
ATOM 1457 C C . LEU A 1 198 ? -12.632 8.279 17.264 1.00 97.88 198 LEU A C 1
ATOM 1459 O O . LEU A 1 198 ? -11.415 8.102 17.224 1.00 97.88 198 LEU A O 1
ATOM 1463 N N . TYR A 1 199 ? -13.380 8.287 16.158 1.00 97.50 199 TYR A N 1
ATOM 1464 C CA . TYR A 1 199 ? -12.829 8.143 14.809 1.00 97.50 199 TYR A CA 1
ATOM 1465 C C . TYR A 1 199 ? -11.955 9.345 14.406 1.00 97.50 199 TYR A C 1
ATOM 1467 O O . TYR A 1 199 ? -10.822 9.170 13.954 1.00 97.50 199 TYR A O 1
ATOM 1475 N N . ASN A 1 200 ? -12.418 10.568 14.665 1.00 97.12 200 ASN A N 1
ATOM 1476 C CA . ASN A 1 200 ? -11.679 11.803 14.399 1.00 97.12 200 ASN A CA 1
ATOM 1477 C C . ASN A 1 200 ? -10.436 11.946 15.296 1.00 97.12 200 ASN A C 1
ATOM 1479 O O . ASN A 1 200 ? -9.439 12.553 14.901 1.00 97.12 200 ASN A O 1
ATOM 1483 N N . GLU A 1 201 ? -10.450 11.407 16.517 1.00 97.81 201 GLU A N 1
ATOM 1484 C CA . GLU A 1 201 ? -9.243 11.249 17.338 1.00 97.81 201 GLU A CA 1
ATOM 1485 C C . GLU A 1 201 ? -8.289 10.206 16.735 1.00 97.81 201 GLU A C 1
ATOM 1487 O O . GLU A 1 201 ? -7.088 10.460 16.621 1.00 97.81 201 GLU A O 1
ATOM 1492 N N . ALA A 1 202 ? -8.813 9.067 16.274 1.00 98.00 202 ALA A N 1
ATOM 1493 C CA . ALA A 1 202 ? -8.020 8.011 15.657 1.00 98.00 202 ALA A CA 1
ATOM 1494 C C . ALA A 1 202 ? -7.303 8.464 14.371 1.00 98.00 202 ALA A C 1
ATOM 1496 O O . ALA A 1 202 ? -6.140 8.109 14.178 1.00 98.00 202 ALA A O 1
ATOM 1497 N N . ILE A 1 203 ? -7.945 9.289 13.532 1.00 96.94 203 ILE A N 1
ATOM 1498 C CA . ILE A 1 203 ? -7.316 9.928 12.360 1.00 96.94 203 ILE A CA 1
ATOM 1499 C C . ILE A 1 203 ? -6.124 10.790 12.799 1.00 96.94 203 ILE A C 1
ATOM 1501 O O . ILE A 1 203 ? -5.003 10.572 12.338 1.00 96.94 203 ILE A O 1
ATOM 1505 N N . ARG A 1 204 ? -6.326 11.696 13.765 1.00 97.94 204 ARG A N 1
ATOM 1506 C CA . ARG A 1 204 ? -5.266 12.581 14.289 1.00 97.94 204 ARG A CA 1
ATOM 1507 C C . ARG A 1 204 ? -4.096 11.801 14.905 1.00 97.94 204 ARG A C 1
ATOM 1509 O O . ARG A 1 204 ? -2.942 12.211 14.792 1.00 97.94 204 ARG A O 1
ATOM 1516 N N . LEU A 1 205 ? -4.367 10.663 15.545 1.00 98.12 205 LEU A N 1
ATOM 1517 C CA . LEU A 1 205 ? -3.338 9.749 16.059 1.00 98.12 205 LEU A CA 1
ATOM 1518 C C . LEU A 1 205 ? -2.605 9.005 14.929 1.00 98.12 205 LEU A C 1
ATOM 1520 O O . LEU A 1 205 ? -1.390 8.812 15.008 1.00 98.12 205 LEU A O 1
ATOM 1524 N N . TYR A 1 206 ? -3.309 8.615 13.864 1.00 96.81 206 TYR A N 1
ATOM 1525 C CA . TYR A 1 206 ? -2.723 7.964 12.691 1.00 96.81 206 TYR A CA 1
ATOM 1526 C C . TYR A 1 206 ? -1.779 8.905 11.925 1.00 96.81 206 TYR A C 1
ATOM 1528 O O . TYR A 1 206 ? -0.668 8.502 11.579 1.00 96.81 206 TYR A O 1
ATOM 1536 N N . GLU A 1 207 ? -2.159 10.173 11.743 1.00 94.69 207 GLU A N 1
ATOM 1537 C CA . GLU A 1 207 ? -1.315 11.227 11.151 1.00 94.69 207 GLU A CA 1
ATOM 1538 C C . GLU A 1 207 ? -0.029 11.458 11.959 1.00 94.69 207 GLU A C 1
ATOM 1540 O O . GLU A 1 207 ? 1.069 11.525 11.401 1.00 94.69 207 GLU A O 1
ATOM 1545 N N . LYS A 1 208 ? -0.140 11.460 13.295 1.00 96.81 208 LYS A N 1
ATOM 1546 C CA . LYS A 1 208 ? 0.998 11.480 14.234 1.00 96.81 208 LYS A CA 1
ATOM 1547 C C . LYS A 1 208 ? 1.805 10.173 14.266 1.00 96.81 208 LYS A C 1
ATOM 1549 O O . LYS A 1 208 ? 2.764 10.066 15.028 1.00 96.81 208 LYS A O 1
ATOM 1554 N N . LYS A 1 209 ? 1.450 9.176 13.444 1.00 94.38 209 LYS A N 1
ATOM 1555 C CA . LYS A 1 209 ? 2.071 7.839 13.356 1.00 94.38 209 LYS A CA 1
ATOM 1556 C C . LYS A 1 209 ? 1.933 7.004 14.640 1.00 94.38 209 LYS A C 1
ATOM 1558 O O . LYS A 1 209 ? 2.636 6.010 14.822 1.00 94.38 209 LYS A O 1
ATOM 1563 N N . GLN A 1 210 ? 0.997 7.359 15.522 1.00 96.12 210 GLN A N 1
ATOM 1564 C CA . GLN A 1 210 ? 0.707 6.677 16.788 1.00 96.12 210 GLN A CA 1
ATOM 1565 C C . GLN A 1 210 ? -0.257 5.497 16.560 1.00 96.12 210 GLN A C 1
ATOM 1567 O O . GLN A 1 210 ? -1.314 5.396 17.182 1.00 96.12 210 GLN A O 1
ATOM 1572 N N . TYR A 1 211 ? 0.103 4.585 15.649 1.00 95.81 211 TYR A N 1
ATOM 1573 C CA . TYR A 1 211 ? -0.810 3.580 15.080 1.00 95.81 211 TYR A CA 1
ATOM 1574 C C . TYR A 1 211 ? -1.461 2.632 16.101 1.00 95.81 211 TYR A C 1
ATOM 1576 O O . TYR A 1 211 ? -2.564 2.156 15.859 1.00 95.81 211 TYR A O 1
ATOM 1584 N N . VAL A 1 212 ? -0.818 2.365 17.245 1.00 97.44 212 VAL A N 1
ATOM 1585 C CA . VAL A 1 212 ? -1.415 1.554 18.327 1.00 97.44 212 VAL A CA 1
ATOM 1586 C C . VAL A 1 212 ? -2.579 2.294 18.994 1.00 97.44 212 VAL A C 1
ATOM 1588 O O . VAL A 1 212 ? -3.633 1.707 19.209 1.00 97.44 212 VAL A O 1
ATOM 1591 N N . GLN A 1 213 ? -2.410 3.590 19.273 1.00 97.56 213 GLN A N 1
ATOM 1592 C CA . GLN A 1 213 ? -3.445 4.430 19.884 1.00 97.56 213 GLN A CA 1
ATOM 1593 C C . GLN A 1 213 ? -4.570 4.718 18.879 1.00 97.56 213 GLN A C 1
ATOM 1595 O O . GLN A 1 213 ? -5.745 4.649 19.226 1.00 97.56 213 GLN A O 1
ATOM 1600 N N . ALA A 1 214 ? -4.219 4.949 17.609 1.00 98.31 214 ALA A N 1
ATOM 1601 C CA . ALA A 1 214 ? -5.189 5.068 16.522 1.00 98.31 214 ALA A CA 1
ATOM 1602 C C . ALA A 1 214 ? -6.011 3.780 16.332 1.00 98.31 214 ALA A C 1
ATOM 1604 O O . ALA A 1 214 ? -7.223 3.846 16.134 1.00 98.31 214 ALA A O 1
ATOM 1605 N N . LEU A 1 215 ? -5.384 2.601 16.423 1.00 98.44 215 LEU A N 1
ATOM 1606 C CA . LEU A 1 215 ? -6.096 1.323 16.372 1.00 98.44 215 LEU A CA 1
ATOM 1607 C C . LEU A 1 215 ? -7.061 1.180 17.553 1.00 98.44 215 LEU A C 1
ATOM 1609 O O . LEU A 1 215 ? -8.216 0.836 17.334 1.00 98.44 215 LEU A O 1
ATOM 1613 N N . ASP A 1 216 ? -6.617 1.473 18.776 1.00 98.31 216 ASP A N 1
ATOM 1614 C CA . ASP A 1 216 ? -7.469 1.400 19.966 1.00 98.31 216 ASP A CA 1
ATOM 1615 C C . ASP A 1 216 ? -8.696 2.322 19.854 1.00 98.31 216 ASP A C 1
ATOM 1617 O O . ASP A 1 216 ? -9.830 1.865 19.995 1.00 98.31 216 ASP A O 1
ATOM 1621 N N . LYS A 1 217 ? -8.503 3.588 19.465 1.00 98.38 217 LYS A N 1
ATOM 1622 C CA . LYS A 1 217 ? -9.606 4.541 19.266 1.00 98.38 217 LYS A CA 1
ATOM 1623 C C . LYS A 1 217 ? -10.562 4.125 18.147 1.00 98.38 217 LYS A C 1
ATOM 1625 O O . LYS A 1 217 ? -11.775 4.185 18.342 1.00 98.38 217 LYS A O 1
ATOM 1630 N N . ASN A 1 218 ? -10.062 3.589 17.031 1.00 98.31 218 ASN A N 1
ATOM 1631 C CA . ASN A 1 218 ? -10.924 2.989 16.006 1.00 98.31 218 ASN A CA 1
ATOM 1632 C C . ASN A 1 218 ? -11.693 1.754 16.528 1.00 98.31 218 ASN A C 1
ATOM 1634 O O . ASN A 1 218 ? -12.866 1.577 16.203 1.00 98.31 218 ASN A O 1
ATOM 1638 N N . MET A 1 219 ? -11.071 0.911 17.361 1.00 98.44 219 MET A N 1
ATOM 1639 C CA . MET A 1 219 ? -11.718 -0.254 17.987 1.00 98.44 219 MET A CA 1
ATOM 1640 C C . MET A 1 219 ? -12.766 0.141 19.040 1.00 98.44 219 MET A C 1
ATOM 1642 O O . MET A 1 219 ? -13.705 -0.618 19.288 1.00 98.44 219 MET A O 1
ATOM 1646 N N . GLN A 1 220 ? -12.645 1.321 19.651 1.00 97.94 220 GLN A N 1
ATOM 1647 C CA . GLN A 1 220 ? -13.692 1.927 20.475 1.00 97.94 220 GLN A CA 1
ATOM 1648 C C . GLN A 1 220 ? -14.825 2.499 19.602 1.00 97.94 220 GLN A C 1
ATOM 1650 O O . GLN A 1 220 ? -15.998 2.244 19.876 1.00 97.94 220 GLN A O 1
ATOM 1655 N N . ALA A 1 221 ? -14.488 3.195 18.511 1.00 97.75 221 ALA A N 1
ATOM 1656 C CA . ALA A 1 221 ? -15.449 3.780 17.575 1.00 97.75 221 ALA A CA 1
ATOM 1657 C C . ALA A 1 221 ? -16.329 2.718 16.882 1.00 97.75 221 ALA A C 1
ATOM 1659 O O . ALA A 1 221 ? -17.553 2.856 16.842 1.00 97.75 221 ALA A O 1
ATOM 1660 N N . ILE A 1 222 ? -15.740 1.611 16.406 1.00 97.69 222 ILE A N 1
ATOM 1661 C CA . ILE A 1 222 ? -16.482 0.556 15.694 1.00 97.69 222 ILE A CA 1
ATOM 1662 C C . ILE A 1 222 ? -17.492 -0.173 16.590 1.00 97.69 222 ILE A C 1
ATOM 1664 O O . ILE A 1 222 ? -18.536 -0.596 16.107 1.00 97.69 222 ILE A O 1
ATOM 1668 N N . LYS A 1 223 ? -17.249 -0.262 17.907 1.00 97.75 223 LYS A N 1
ATOM 1669 C CA . LYS A 1 223 ? -18.230 -0.816 18.861 1.00 97.75 223 LYS A CA 1
ATOM 1670 C C . LYS A 1 223 ? -19.514 0.017 18.918 1.00 97.75 223 LYS A C 1
ATOM 1672 O O . LYS A 1 223 ? -20.575 -0.537 19.184 1.00 97.75 223 LYS A O 1
ATOM 1677 N N . LYS A 1 224 ? -19.418 1.329 18.671 1.00 96.44 224 LYS A N 1
ATOM 1678 C CA . LYS A 1 224 ? -20.554 2.264 18.653 1.00 96.44 224 LYS A CA 1
ATOM 1679 C C . LYS A 1 224 ? -21.206 2.376 17.269 1.00 96.44 224 LYS A C 1
ATOM 1681 O O . LYS A 1 224 ? -22.401 2.631 17.193 1.00 96.44 224 LYS A O 1
ATOM 1686 N N . ALA A 1 225 ? -20.449 2.164 16.189 1.00 95.44 225 ALA A N 1
ATOM 1687 C CA . ALA A 1 225 ? -20.937 2.228 14.808 1.00 95.44 225 ALA A CA 1
ATOM 1688 C C . ALA A 1 225 ? -20.495 0.999 13.974 1.00 95.44 225 ALA A C 1
ATOM 1690 O O . ALA A 1 225 ? -19.698 1.142 13.045 1.00 95.44 225 ALA A O 1
ATOM 1691 N N . PRO A 1 226 ? -21.002 -0.218 14.264 1.00 94.50 226 PRO A N 1
ATOM 1692 C CA . PRO A 1 226 ? -20.446 -1.481 13.751 1.00 94.50 226 PRO A CA 1
ATOM 1693 C C . PRO A 1 226 ? -20.563 -1.700 12.235 1.00 94.50 226 PRO A C 1
ATOM 1695 O O . PRO A 1 226 ? -19.909 -2.593 11.703 1.00 94.50 226 PRO A O 1
ATOM 1698 N N . GLN A 1 227 ? -21.370 -0.900 11.531 1.00 95.56 227 GLN A N 1
ATOM 1699 C CA . GLN A 1 227 ? -21.506 -0.934 10.068 1.00 95.56 227 GLN A CA 1
ATOM 1700 C C . GLN A 1 227 ? -20.836 0.268 9.375 1.00 95.56 227 GLN A C 1
ATOM 1702 O O . GLN A 1 227 ? -21.199 0.622 8.259 1.00 95.56 227 GLN A O 1
ATOM 1707 N N . ASN A 1 228 ? -19.854 0.916 10.010 1.00 97.38 228 ASN A N 1
ATOM 1708 C CA . ASN A 1 228 ? -19.108 2.008 9.386 1.00 97.38 228 ASN A CA 1
ATOM 1709 C C . ASN A 1 228 ? -17.888 1.478 8.601 1.00 97.38 228 ASN A C 1
ATOM 1711 O O . ASN A 1 228 ? -16.899 1.015 9.178 1.00 97.38 228 ASN A O 1
ATOM 1715 N N . ALA A 1 229 ? -17.955 1.575 7.268 1.00 97.88 229 ALA A N 1
ATOM 1716 C CA . ALA A 1 229 ? -16.886 1.141 6.368 1.00 97.88 229 ALA A CA 1
ATOM 1717 C C . ALA A 1 229 ? -15.586 1.949 6.526 1.00 97.88 229 ALA A C 1
ATOM 1719 O O . ALA A 1 229 ? -14.503 1.395 6.341 1.00 97.88 229 ALA A O 1
ATOM 1720 N N . GLU A 1 230 ? -15.664 3.235 6.874 1.00 97.50 230 GLU A N 1
ATOM 1721 C CA . GLU A 1 230 ? -14.479 4.082 7.011 1.00 97.50 230 GLU A CA 1
ATOM 1722 C C . GLU A 1 230 ? -13.681 3.748 8.272 1.00 97.50 230 GLU A C 1
ATOM 1724 O O . GLU A 1 230 ? -12.458 3.611 8.205 1.00 97.50 230 GLU A O 1
ATOM 1729 N N . ILE A 1 231 ? -14.368 3.514 9.397 1.00 98.44 231 ILE A N 1
ATOM 1730 C CA . ILE A 1 231 ? -13.732 3.054 10.639 1.00 98.44 231 ILE A CA 1
ATOM 1731 C C . ILE A 1 231 ? -13.038 1.705 10.392 1.00 98.44 231 ILE A C 1
ATOM 1733 O O . ILE A 1 231 ? -11.861 1.561 10.712 1.00 98.44 231 ILE A O 1
ATOM 1737 N N . LEU A 1 232 ? -13.707 0.734 9.752 1.00 98.62 232 LEU A N 1
ATOM 1738 C CA . LEU A 1 232 ? -13.091 -0.554 9.386 1.00 98.62 232 LEU A CA 1
ATOM 1739 C C . LEU A 1 232 ? -11.895 -0.390 8.435 1.00 98.62 232 LEU A C 1
ATOM 1741 O O . LEU A 1 232 ? -10.874 -1.062 8.602 1.00 98.62 232 LEU A O 1
ATOM 1745 N N . ASN A 1 233 ? -11.975 0.536 7.476 1.00 98.38 233 ASN A N 1
ATOM 1746 C CA . ASN A 1 233 ? -10.852 0.857 6.601 1.00 98.38 233 ASN A CA 1
ATOM 1747 C C . ASN A 1 233 ? -9.654 1.417 7.385 1.00 98.38 233 ASN A C 1
ATOM 1749 O O . ASN A 1 233 ? -8.515 1.031 7.121 1.00 98.38 233 ASN A O 1
ATOM 1753 N N . ASN A 1 234 ? -9.898 2.268 8.383 1.00 98.25 234 ASN A N 1
ATOM 1754 C CA . ASN A 1 234 ? -8.849 2.832 9.228 1.00 98.25 234 ASN A CA 1
ATOM 1755 C C . ASN A 1 234 ? -8.295 1.843 10.268 1.00 98.25 234 ASN A C 1
ATOM 1757 O O . ASN A 1 234 ? -7.098 1.888 10.552 1.00 98.25 234 ASN A O 1
ATOM 1761 N N . ILE A 1 235 ? -9.095 0.887 10.754 1.00 98.75 235 ILE A N 1
ATOM 1762 C CA . ILE A 1 235 ? -8.601 -0.286 11.500 1.00 98.75 235 ILE A CA 1
ATOM 1763 C C . ILE A 1 235 ? -7.590 -1.053 10.638 1.00 98.75 235 ILE A C 1
ATOM 1765 O O . ILE A 1 235 ? -6.465 -1.288 11.088 1.00 98.75 235 ILE A O 1
ATOM 1769 N N . GLY A 1 236 ? -7.952 -1.358 9.386 1.00 98.31 236 GLY A N 1
ATOM 1770 C CA . GLY A 1 236 ? -7.063 -2.015 8.426 1.00 98.31 236 GLY A CA 1
ATOM 1771 C C . GLY A 1 236 ? -5.791 -1.208 8.149 1.00 98.31 236 GLY A C 1
ATOM 1772 O O . GLY A 1 236 ? -4.691 -1.754 8.219 1.00 98.31 236 GLY A O 1
ATOM 1773 N N . ASN A 1 237 ? -5.908 0.113 7.961 1.00 96.94 237 ASN A N 1
ATOM 1774 C CA . ASN A 1 237 ? -4.757 1.011 7.809 1.00 96.94 237 ASN A CA 1
ATOM 1775 C C . ASN A 1 237 ? -3.811 0.930 9.019 1.00 96.94 237 ASN A C 1
ATOM 1777 O O . ASN A 1 237 ? -2.599 0.788 8.848 1.00 96.94 237 ASN A O 1
ATOM 1781 N N . CYS A 1 238 ? -4.340 0.988 10.245 1.00 98.00 238 CYS A N 1
ATOM 1782 C CA . CYS A 1 238 ? -3.532 0.908 11.463 1.00 98.00 238 CYS A CA 1
ATOM 1783 C C . CYS A 1 238 ? -2.844 -0.458 11.600 1.00 98.00 238 CYS A C 1
ATOM 1785 O O . CYS A 1 238 ? -1.647 -0.515 11.877 1.00 98.00 238 CYS A O 1
ATOM 1787 N N . GLN A 1 239 ? -3.570 -1.555 11.368 1.00 97.94 239 GLN A N 1
ATOM 1788 C CA . GLN A 1 239 ? -3.025 -2.918 11.383 1.00 97.94 239 GLN A CA 1
ATOM 1789 C C . GLN A 1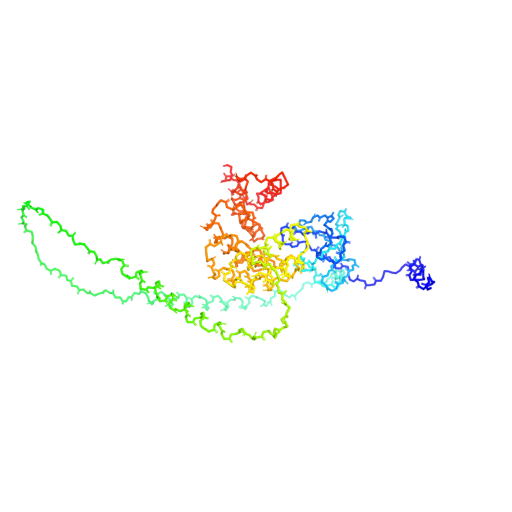 239 ? -1.895 -3.077 10.357 1.00 97.94 239 GLN A C 1
ATOM 1791 O O . GLN A 1 239 ? -0.796 -3.508 10.708 1.00 97.94 239 GLN A O 1
ATOM 1796 N N . PHE A 1 240 ? -2.110 -2.620 9.124 1.00 95.50 240 PHE A N 1
ATOM 1797 C CA . PHE A 1 240 ? -1.111 -2.646 8.062 1.00 95.50 240 PHE A CA 1
ATOM 1798 C C . PHE A 1 240 ? 0.161 -1.869 8.437 1.00 95.50 240 PHE A C 1
ATOM 1800 O O . PHE A 1 240 ? 1.271 -2.381 8.287 1.00 95.50 240 PHE A O 1
ATOM 1807 N N . LYS A 1 241 ? 0.029 -0.661 9.010 1.00 95.25 241 LYS A N 1
ATOM 1808 C CA . LYS A 1 241 ? 1.179 0.120 9.514 1.00 95.25 241 LYS A CA 1
ATOM 1809 C C . LYS A 1 241 ? 1.894 -0.536 10.703 1.00 95.25 241 LYS A C 1
ATOM 1811 O O . LYS A 1 241 ? 3.063 -0.243 10.930 1.00 95.25 241 LYS A O 1
ATOM 1816 N N . LEU A 1 242 ? 1.225 -1.430 11.431 1.00 91.38 242 LEU A N 1
ATOM 1817 C CA . LEU A 1 242 ? 1.802 -2.253 12.500 1.00 91.38 242 LEU A CA 1
ATOM 1818 C C . LEU A 1 242 ? 2.385 -3.591 11.994 1.00 91.38 242 LEU A C 1
ATOM 1820 O O . LEU A 1 242 ? 2.848 -4.387 12.808 1.00 91.38 242 LEU A O 1
ATOM 1824 N N . GLY A 1 243 ? 2.373 -3.852 10.680 1.00 88.12 243 GLY A N 1
ATOM 1825 C CA . GLY A 1 243 ? 2.851 -5.106 10.078 1.00 88.12 243 GLY A CA 1
ATOM 1826 C C . GLY A 1 243 ? 1.876 -6.286 10.195 1.00 88.12 243 GLY A C 1
ATOM 1827 O O . GLY A 1 243 ? 2.243 -7.416 9.883 1.00 88.12 243 GLY A O 1
ATOM 1828 N N . LYS A 1 244 ? 0.639 -6.030 10.631 1.00 91.06 244 LYS A N 1
ATOM 1829 C CA . LYS A 1 244 ? -0.446 -7.006 10.810 1.00 91.06 244 LYS A CA 1
ATOM 1830 C C . LYS A 1 244 ? -1.245 -7.160 9.514 1.00 91.06 244 LYS A C 1
ATOM 1832 O O . LYS A 1 244 ? -2.347 -6.629 9.379 1.00 91.06 244 LYS A O 1
ATOM 1837 N N . ILE A 1 245 ? -0.615 -7.768 8.507 1.00 90.19 245 ILE A N 1
ATOM 1838 C CA . ILE A 1 245 ? -1.114 -7.763 7.120 1.00 90.19 245 ILE A CA 1
ATOM 1839 C C . ILE A 1 245 ? -2.371 -8.626 6.955 1.00 90.19 245 ILE A C 1
ATOM 1841 O O . ILE A 1 245 ? -3.303 -8.214 6.263 1.00 90.19 245 ILE A O 1
ATOM 1845 N N . ASP A 1 246 ? -2.430 -9.786 7.612 1.00 92.81 246 ASP A N 1
ATOM 1846 C CA . ASP A 1 246 ? -3.593 -10.674 7.541 1.00 92.81 246 ASP A CA 1
ATOM 1847 C C . ASP A 1 246 ? -4.806 -10.066 8.263 1.00 92.81 246 ASP A C 1
ATOM 1849 O O . ASP A 1 246 ? -5.913 -10.073 7.723 1.00 92.81 246 ASP A O 1
ATOM 1853 N N . GLU A 1 247 ? -4.610 -9.440 9.430 1.00 95.75 247 GLU A N 1
ATOM 1854 C CA . GLU A 1 247 ? -5.690 -8.717 10.110 1.00 95.75 247 GLU A CA 1
ATOM 1855 C C . GLU A 1 247 ? -6.169 -7.503 9.295 1.00 95.75 247 GLU A C 1
ATOM 1857 O O . GLU A 1 247 ? -7.375 -7.264 9.210 1.00 95.75 247 GLU A O 1
ATOM 1862 N N . ALA A 1 248 ? -5.251 -6.779 8.638 1.00 97.56 248 ALA A N 1
ATOM 1863 C CA . ALA A 1 248 ? -5.601 -5.670 7.752 1.00 97.56 248 ALA A CA 1
ATOM 1864 C C . ALA A 1 248 ? -6.456 -6.124 6.559 1.00 97.56 248 ALA A C 1
ATOM 1866 O O . ALA A 1 248 ? -7.442 -5.461 6.228 1.00 97.56 248 ALA A O 1
ATOM 1867 N N . LEU A 1 249 ? -6.135 -7.275 5.952 1.00 97.38 249 LEU A N 1
ATOM 1868 C CA . LEU A 1 249 ? -6.960 -7.883 4.905 1.00 97.38 249 LEU A CA 1
ATOM 1869 C C . LEU A 1 249 ? -8.379 -8.178 5.391 1.00 97.38 249 LEU A C 1
ATOM 1871 O O . LEU A 1 249 ? -9.326 -7.878 4.668 1.00 97.38 249 LEU A O 1
ATOM 1875 N N . GLU A 1 250 ? -8.556 -8.748 6.584 1.00 98.06 250 GLU A N 1
ATOM 1876 C CA . GLU A 1 250 ? -9.896 -9.037 7.109 1.00 98.06 250 GLU A CA 1
ATOM 1877 C C . GLU A 1 250 ? -10.690 -7.759 7.417 1.00 98.06 250 GLU A C 1
ATOM 1879 O O . GLU A 1 250 ? -11.856 -7.657 7.022 1.00 98.06 250 GLU A O 1
ATOM 1884 N N . SER A 1 251 ? -10.058 -6.743 8.009 1.00 98.31 251 SER A N 1
ATOM 1885 C CA . SER A 1 251 ? -10.687 -5.435 8.252 1.00 98.31 251 SER A CA 1
ATOM 1886 C C . SER A 1 251 ? -11.097 -4.736 6.951 1.00 98.31 251 SER A C 1
ATOM 1888 O O . SER A 1 251 ? -12.222 -4.247 6.837 1.00 98.31 251 SER A O 1
ATOM 1890 N N . TRP A 1 252 ? -10.239 -4.744 5.926 1.00 98.69 252 TRP A N 1
ATOM 1891 C CA . TRP A 1 252 ? -10.559 -4.162 4.620 1.00 98.69 252 TRP A CA 1
ATOM 1892 C C . TRP A 1 252 ? -11.596 -4.974 3.836 1.00 98.69 252 TRP A C 1
ATOM 1894 O O . TRP A 1 252 ? -12.451 -4.383 3.180 1.00 98.69 252 TRP A O 1
ATOM 1904 N N . LYS A 1 253 ? -11.610 -6.311 3.938 1.00 98.56 253 LYS A N 1
ATOM 1905 C CA . LYS A 1 253 ? -12.702 -7.139 3.390 1.00 98.56 253 LYS A CA 1
ATOM 1906 C C . LYS A 1 253 ? -14.031 -6.834 4.082 1.00 98.56 253 LYS A C 1
ATOM 1908 O O . LYS A 1 253 ? -15.057 -6.786 3.409 1.00 98.56 253 LYS A O 1
ATOM 1913 N N . ALA A 1 254 ? -14.035 -6.625 5.400 1.00 98.31 254 ALA A N 1
ATOM 1914 C CA . ALA A 1 254 ? -15.229 -6.219 6.139 1.00 98.31 254 ALA A CA 1
ATOM 1915 C C . ALA A 1 254 ? -15.715 -4.826 5.700 1.00 98.31 254 ALA A C 1
ATOM 1917 O O . ALA A 1 254 ? -16.897 -4.662 5.408 1.00 98.31 254 ALA A O 1
ATOM 1918 N N . ALA A 1 255 ? -14.802 -3.861 5.548 1.00 98.44 255 ALA A N 1
ATOM 1919 C CA . ALA A 1 255 ? -15.111 -2.538 5.008 1.00 98.44 255 ALA A CA 1
ATOM 1920 C C . ALA A 1 255 ? -15.691 -2.612 3.579 1.00 98.44 255 ALA A C 1
ATOM 1922 O O . ALA A 1 255 ? -16.703 -1.975 3.288 1.00 98.44 255 ALA A O 1
ATOM 1923 N N . LEU A 1 256 ? -15.106 -3.437 2.699 1.00 98.12 256 LEU A N 1
ATOM 1924 C CA . LEU A 1 256 ? -15.565 -3.612 1.315 1.00 98.12 256 LEU A CA 1
ATOM 1925 C C . LEU A 1 256 ? -16.943 -4.291 1.229 1.00 98.12 256 LEU A C 1
ATOM 1927 O O . LEU A 1 256 ? -17.708 -3.988 0.323 1.00 98.12 256 LEU A O 1
ATOM 1931 N N . LYS A 1 257 ? -17.306 -5.176 2.170 1.00 98.19 257 LYS A N 1
ATOM 1932 C CA . LYS A 1 257 ? -18.670 -5.744 2.229 1.00 98.19 257 LYS A CA 1
ATOM 1933 C C . LYS A 1 257 ? -19.741 -4.672 2.461 1.00 98.19 257 LYS A C 1
ATOM 1935 O O . LYS A 1 257 ? -20.861 -4.846 1.999 1.00 98.19 257 LYS A O 1
ATOM 1940 N N . ILE A 1 258 ? -19.397 -3.594 3.167 1.00 98.12 258 ILE A N 1
ATOM 1941 C CA . ILE A 1 258 ? -20.296 -2.466 3.451 1.00 98.12 258 ILE A CA 1
ATOM 1942 C C . ILE A 1 258 ? -20.242 -1.434 2.313 1.00 98.12 258 ILE A C 1
ATOM 1944 O O . ILE A 1 258 ? -21.280 -0.941 1.884 1.00 98.12 258 ILE A O 1
ATOM 1948 N N . SER A 1 259 ? -19.048 -1.135 1.788 1.00 97.56 259 SER A N 1
ATOM 1949 C CA . SER A 1 259 ? -18.841 -0.214 0.661 1.00 97.56 259 SER A CA 1
ATOM 1950 C C . SER A 1 259 ? -18.186 -0.929 -0.536 1.00 97.56 259 SER A C 1
ATOM 1952 O O . SER A 1 259 ? -16.981 -0.788 -0.772 1.00 97.56 259 SER A O 1
ATOM 1954 N N . PRO A 1 260 ? -18.956 -1.710 -1.324 1.00 97.19 260 PRO A N 1
ATOM 1955 C CA . PRO A 1 260 ? -18.420 -2.604 -2.363 1.00 97.19 260 PRO A CA 1
ATOM 1956 C C . PRO A 1 260 ? -17.841 -1.890 -3.588 1.00 97.19 260 PRO A C 1
ATOM 1958 O O . PRO A 1 260 ? -17.209 -2.531 -4.426 1.00 97.19 260 PRO A O 1
ATOM 1961 N N . ARG A 1 261 ? -18.053 -0.573 -3.698 1.00 97.69 261 ARG A N 1
ATOM 1962 C CA . ARG A 1 261 ? -17.514 0.291 -4.757 1.00 97.69 261 ARG A CA 1
ATOM 1963 C C . ARG A 1 261 ? -16.534 1.340 -4.222 1.00 97.69 261 ARG A C 1
ATOM 1965 O O . ARG A 1 261 ? -16.360 2.376 -4.844 1.00 97.69 261 ARG A O 1
ATOM 1972 N N . SER A 1 262 ? -15.894 1.105 -3.075 1.00 97.81 262 SER A N 1
ATOM 1973 C CA . SER A 1 262 ? -14.791 1.968 -2.641 1.00 97.81 262 SER A CA 1
ATOM 1974 C C . SER A 1 262 ? -13.511 1.627 -3.404 1.00 97.81 262 SER A C 1
ATOM 1976 O O . SER A 1 262 ? -12.973 0.516 -3.299 1.00 97.81 262 SER A O 1
ATOM 1978 N N . GLY A 1 263 ? -12.992 2.604 -4.142 1.00 97.75 263 GLY A N 1
ATOM 1979 C CA . GLY A 1 263 ? -11.687 2.527 -4.777 1.00 97.75 263 GLY A CA 1
ATOM 1980 C C . GLY A 1 263 ? -10.551 2.581 -3.757 1.00 97.75 263 GLY A C 1
ATOM 1981 O O . GLY A 1 263 ? -9.621 1.781 -3.848 1.00 97.75 263 GLY A O 1
ATOM 1982 N N . LYS A 1 264 ? -10.674 3.408 -2.711 1.00 96.81 264 LYS A N 1
ATOM 1983 C CA . LYS A 1 264 ? -9.720 3.461 -1.582 1.00 96.81 264 LYS A CA 1
ATOM 1984 C C . LYS A 1 264 ? -9.537 2.107 -0.887 1.00 96.81 264 LYS A C 1
ATOM 1986 O O . LYS A 1 264 ? -8.405 1.643 -0.749 1.00 96.81 264 LYS A O 1
ATOM 1991 N N . ILE A 1 265 ? -10.629 1.432 -0.511 1.00 98.44 265 ILE A N 1
ATOM 1992 C CA . ILE A 1 265 ? -10.556 0.101 0.122 1.00 98.44 265 ILE A CA 1
ATOM 1993 C C . ILE A 1 265 ? -10.000 -0.939 -0.866 1.00 98.44 265 ILE A C 1
ATOM 1995 O O . ILE A 1 265 ? -9.176 -1.774 -0.491 1.00 98.44 265 ILE A O 1
ATOM 1999 N N . SER A 1 266 ? -10.390 -0.867 -2.144 1.00 98.69 266 SER A N 1
ATOM 2000 C CA . SER A 1 266 ? -9.860 -1.758 -3.185 1.00 98.69 266 SER A CA 1
ATOM 2001 C C . SER A 1 266 ? -8.344 -1.589 -3.370 1.00 98.69 266 SER A C 1
ATOM 2003 O O . SER A 1 266 ? -7.623 -2.580 -3.424 1.00 98.69 266 SER A O 1
ATOM 2005 N N . ASN A 1 267 ? -7.830 -0.356 -3.380 1.00 98.38 267 ASN A N 1
ATOM 2006 C CA . ASN A 1 267 ? -6.394 -0.071 -3.443 1.00 98.38 267 ASN A CA 1
ATOM 2007 C C . ASN A 1 267 ? -5.647 -0.660 -2.241 1.00 98.38 267 ASN A C 1
ATOM 2009 O O . ASN A 1 267 ? -4.639 -1.338 -2.415 1.00 98.38 267 ASN A O 1
ATOM 2013 N N . ASN A 1 268 ? -6.176 -0.464 -1.032 1.00 98.06 268 ASN A N 1
ATOM 2014 C CA . ASN A 1 268 ? -5.604 -1.000 0.201 1.00 98.06 268 ASN A CA 1
ATOM 2015 C C . ASN A 1 268 ? -5.499 -2.537 0.189 1.00 98.06 268 ASN A C 1
ATOM 2017 O O . ASN A 1 268 ? -4.441 -3.090 0.502 1.00 98.06 268 ASN A O 1
ATOM 2021 N N . LEU A 1 269 ? -6.549 -3.232 -0.263 1.00 98.38 269 LEU A N 1
ATOM 2022 C CA . LEU A 1 269 ? -6.499 -4.680 -0.494 1.00 98.38 269 LEU A CA 1
ATOM 2023 C C . LEU A 1 269 ? -5.414 -5.045 -1.514 1.00 98.38 269 LEU A C 1
ATOM 2025 O O . LEU A 1 269 ? -4.624 -5.953 -1.260 1.00 98.38 269 LEU A O 1
ATOM 2029 N N . GLY A 1 270 ? -5.322 -4.311 -2.628 1.00 97.69 270 GLY A N 1
ATOM 2030 C CA . GLY A 1 270 ? -4.271 -4.494 -3.632 1.00 97.69 270 GLY A CA 1
ATOM 2031 C C . GLY A 1 270 ? -2.855 -4.380 -3.052 1.00 97.69 270 GLY A C 1
ATOM 2032 O O . GLY A 1 270 ? -1.996 -5.206 -3.369 1.00 97.69 270 GLY A O 1
ATOM 2033 N N . ILE A 1 271 ? -2.633 -3.425 -2.141 1.00 94.38 271 ILE A N 1
ATOM 2034 C CA . ILE A 1 271 ? -1.356 -3.228 -1.438 1.00 94.38 271 ILE A CA 1
ATOM 2035 C C . ILE A 1 271 ? -1.022 -4.435 -0.551 1.00 94.38 271 ILE A C 1
ATOM 2037 O O . ILE A 1 271 ? 0.103 -4.935 -0.618 1.00 94.38 271 ILE A O 1
ATOM 2041 N N . ALA A 1 272 ? -1.970 -4.946 0.242 1.00 92.31 272 ALA A N 1
ATOM 2042 C CA . ALA A 1 272 ? -1.727 -6.147 1.047 1.00 92.31 272 ALA A CA 1
ATOM 2043 C C . ALA A 1 272 ? -1.481 -7.393 0.186 1.00 92.31 272 ALA A C 1
ATOM 2045 O O . ALA A 1 272 ? -0.536 -8.133 0.450 1.00 92.31 272 ALA A O 1
ATOM 2046 N N . TYR A 1 273 ? -2.263 -7.613 -0.876 1.00 95.00 273 TYR A N 1
ATOM 2047 C CA . TYR A 1 273 ? -2.020 -8.731 -1.791 1.00 95.00 273 TYR A CA 1
ATOM 2048 C C . TYR A 1 273 ? -0.640 -8.643 -2.455 1.00 95.00 273 TYR A C 1
ATOM 2050 O O . TYR A 1 273 ? 0.040 -9.661 -2.571 1.00 95.00 273 TYR A O 1
ATOM 2058 N N . TYR A 1 274 ? -0.177 -7.443 -2.816 1.00 89.62 274 TYR A N 1
ATOM 2059 C CA . TYR A 1 274 ? 1.174 -7.249 -3.342 1.00 89.62 274 TYR A CA 1
ATOM 2060 C C . TYR A 1 274 ? 2.264 -7.567 -2.303 1.00 89.62 274 TYR A C 1
ATOM 2062 O O . TYR A 1 274 ? 3.233 -8.241 -2.637 1.00 89.62 274 TYR A O 1
ATOM 2070 N N . GLN A 1 275 ? 2.092 -7.167 -1.036 1.00 87.25 275 GLN A N 1
ATOM 2071 C CA . GLN A 1 275 ? 3.035 -7.516 0.041 1.00 87.25 275 GLN A CA 1
ATOM 2072 C C . GLN A 1 275 ? 3.0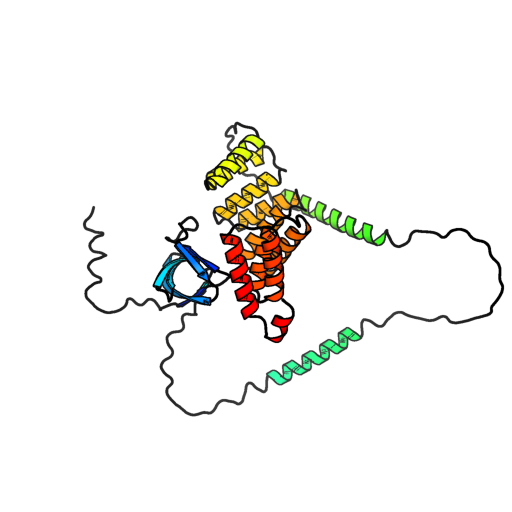79 -9.014 0.386 1.00 87.25 275 GLN A C 1
ATOM 2074 O O . GLN A 1 275 ? 4.059 -9.472 0.969 1.00 87.25 275 GLN A O 1
ATOM 2079 N N . LEU A 1 276 ? 2.040 -9.770 0.025 1.00 85.06 276 LEU A N 1
ATOM 2080 C CA . LEU A 1 276 ? 1.975 -11.228 0.160 1.00 85.06 276 LEU A CA 1
ATOM 2081 C C . LEU A 1 276 ? 2.395 -11.966 -1.129 1.00 85.06 276 LEU A C 1
ATOM 2083 O O . LEU A 1 276 ? 2.040 -13.131 -1.302 1.00 85.06 276 LEU A O 1
ATOM 2087 N N . ASP A 1 277 ? 3.068 -11.283 -2.065 1.00 87.56 277 ASP A N 1
ATOM 2088 C CA . ASP A 1 277 ? 3.468 -11.775 -3.397 1.00 87.56 277 ASP A CA 1
ATOM 2089 C C . ASP A 1 277 ? 2.309 -12.279 -4.291 1.00 87.56 277 ASP A C 1
ATOM 2091 O O . ASP A 1 277 ? 2.517 -12.819 -5.387 1.00 87.56 277 ASP A O 1
ATOM 2095 N N . LYS A 1 278 ? 1.056 -12.020 -3.897 1.00 90.44 278 LYS A N 1
ATOM 2096 C CA . LYS A 1 278 ? -0.177 -12.362 -4.626 1.00 90.44 278 LYS A CA 1
ATOM 2097 C C . LYS A 1 278 ? -0.457 -11.340 -5.730 1.00 90.44 278 LYS A C 1
ATOM 2099 O O . LYS A 1 278 ? -1.488 -10.675 -5.785 1.00 90.44 278 LYS A O 1
ATOM 2104 N N . ASN A 1 279 ? 0.494 -11.241 -6.655 1.00 89.44 279 ASN A N 1
ATOM 2105 C CA . ASN A 1 279 ? 0.534 -10.246 -7.727 1.00 89.44 279 ASN A CA 1
ATOM 2106 C C . ASN A 1 279 ? -0.711 -10.255 -8.642 1.00 89.44 279 ASN A C 1
ATOM 2108 O O . ASN A 1 279 ? -1.088 -9.207 -9.164 1.00 89.44 279 ASN A O 1
ATOM 2112 N N . LYS A 1 280 ? -1.368 -11.410 -8.836 1.00 96.00 280 LYS A N 1
ATOM 2113 C CA . LYS A 1 280 ? -2.621 -11.506 -9.614 1.00 96.00 280 LYS A CA 1
ATOM 2114 C C . LYS A 1 280 ? -3.779 -10.799 -8.904 1.00 96.00 280 LYS A C 1
ATOM 2116 O O . LYS A 1 280 ? -4.426 -9.950 -9.511 1.00 96.00 280 LYS A O 1
ATOM 2121 N N . ASP A 1 281 ? -3.971 -11.105 -7.623 1.00 96.69 281 ASP A N 1
ATOM 2122 C CA . ASP A 1 281 ? -5.015 -10.513 -6.782 1.00 96.69 281 ASP A CA 1
ATOM 2123 C C . ASP A 1 281 ? -4.782 -9.001 -6.638 1.00 96.69 281 ASP A C 1
ATOM 2125 O O . ASP A 1 281 ? -5.705 -8.205 -6.797 1.00 96.69 281 ASP A O 1
ATOM 2129 N N . ALA A 1 282 ? -3.522 -8.586 -6.452 1.00 97.19 282 ALA A N 1
ATOM 2130 C CA . ALA A 1 282 ? -3.136 -7.177 -6.414 1.00 97.19 282 ALA A CA 1
ATOM 2131 C C . ALA A 1 282 ? -3.570 -6.416 -7.682 1.00 97.19 282 ALA A C 1
ATOM 2133 O O . ALA A 1 282 ? -4.225 -5.380 -7.588 1.00 97.19 282 ALA A O 1
ATOM 2134 N N . VAL A 1 283 ? -3.274 -6.957 -8.873 1.00 98.44 283 VAL A N 1
ATOM 2135 C CA . VAL A 1 283 ? -3.699 -6.375 -10.161 1.00 98.44 283 VAL A CA 1
ATOM 2136 C C . VAL A 1 283 ? -5.222 -6.275 -10.271 1.00 98.44 283 VAL A C 1
ATOM 2138 O O . VAL A 1 283 ? -5.722 -5.270 -10.777 1.00 98.44 283 VAL A O 1
ATOM 2141 N N . GLU A 1 284 ? -5.971 -7.282 -9.817 1.00 98.50 284 GLU A N 1
ATOM 2142 C CA . GLU A 1 284 ? -7.438 -7.243 -9.837 1.00 98.50 284 GLU A CA 1
ATOM 2143 C C . GLU A 1 284 ? -7.981 -6.119 -8.942 1.00 98.50 284 GLU A C 1
ATOM 2145 O O . GLU A 1 284 ? -8.827 -5.332 -9.372 1.00 98.50 284 GLU A O 1
ATOM 2150 N N . PHE A 1 285 ? -7.464 -6.002 -7.719 1.00 98.50 285 PHE A N 1
ATOM 2151 C CA . PHE A 1 285 ? -7.913 -5.001 -6.756 1.00 98.50 285 PHE A CA 1
ATOM 2152 C C . PHE A 1 285 ? -7.508 -3.567 -7.132 1.00 98.50 285 PHE A C 1
ATOM 2154 O O . PHE A 1 285 ? -8.333 -2.663 -6.998 1.00 98.50 285 PHE A O 1
ATOM 2161 N N . TYR A 1 286 ? -6.326 -3.343 -7.721 1.00 98.75 286 TYR A N 1
ATOM 2162 C CA . TYR A 1 286 ? -5.986 -2.029 -8.287 1.00 98.75 286 TYR A CA 1
ATOM 2163 C C . TYR A 1 286 ? -6.857 -1.668 -9.498 1.00 98.75 286 TYR A C 1
ATOM 2165 O O . TYR A 1 286 ? -7.281 -0.523 -9.623 1.00 98.75 286 TYR A O 1
ATOM 2173 N N . LYS A 1 287 ? -7.199 -2.633 -10.364 1.00 98.69 287 LYS A N 1
ATOM 2174 C CA . LYS A 1 287 ? -8.140 -2.389 -11.472 1.00 98.69 287 LYS A CA 1
ATOM 2175 C C . LYS A 1 287 ? -9.544 -2.046 -10.981 1.00 98.69 287 LYS A C 1
ATOM 2177 O O . LYS A 1 287 ? -10.171 -1.164 -11.557 1.00 98.69 287 LYS A O 1
ATOM 2182 N N . LYS A 1 288 ? -10.027 -2.694 -9.915 1.00 98.56 288 LYS A N 1
ATOM 2183 C CA . LYS A 1 288 ? -11.280 -2.304 -9.242 1.00 98.56 288 LYS A CA 1
ATOM 2184 C C . LYS A 1 288 ? -11.188 -0.893 -8.667 1.00 98.56 288 LYS A C 1
ATOM 2186 O O . LYS A 1 288 ? -12.131 -0.129 -8.821 1.00 98.56 288 LYS A O 1
ATOM 2191 N N . ALA A 1 289 ? -10.051 -0.529 -8.072 1.00 98.50 289 ALA A N 1
ATOM 2192 C CA . ALA A 1 289 ? -9.848 0.816 -7.551 1.00 98.50 289 ALA A CA 1
ATOM 2193 C C . ALA A 1 289 ? -9.956 1.892 -8.644 1.00 98.50 289 ALA A C 1
ATOM 2195 O O . ALA A 1 289 ? -10.737 2.823 -8.483 1.00 98.50 289 ALA A O 1
ATOM 2196 N N . ILE A 1 290 ? -9.276 1.694 -9.779 1.00 98.62 290 ILE A N 1
ATOM 2197 C CA . ILE A 1 290 ? -9.364 2.563 -10.967 1.00 98.62 290 ILE A CA 1
ATOM 2198 C C . ILE A 1 290 ? -10.788 2.597 -11.547 1.00 98.62 290 ILE A C 1
ATOM 2200 O O . ILE A 1 290 ? -11.256 3.643 -11.981 1.00 98.62 290 ILE A O 1
ATOM 2204 N N . LEU A 1 291 ? -11.493 1.461 -11.570 1.00 98.44 291 LEU A N 1
ATOM 2205 C CA . LEU A 1 291 ? -12.862 1.381 -12.093 1.00 98.44 291 LEU A CA 1
ATOM 2206 C C . LEU A 1 291 ? -13.870 2.169 -11.242 1.00 98.44 291 LEU A C 1
ATOM 2208 O O . LEU A 1 291 ? -14.840 2.694 -11.784 1.00 98.44 291 LEU A O 1
ATOM 2212 N N . PHE A 1 292 ? -13.682 2.199 -9.921 1.00 97.50 292 PHE A N 1
ATOM 2213 C CA . PHE A 1 292 ? -14.620 2.832 -8.993 1.00 97.50 292 PHE A CA 1
ATOM 2214 C C . PHE A 1 292 ? -14.282 4.291 -8.672 1.00 97.50 292 PHE A C 1
ATOM 2216 O O . PHE A 1 292 ? -15.195 5.093 -8.506 1.00 97.50 292 PHE A O 1
ATOM 2223 N N . GLU A 1 293 ? -12.997 4.640 -8.609 1.00 96.88 293 GLU A N 1
ATOM 2224 C CA . GLU A 1 293 ? -12.510 6.008 -8.402 1.00 96.88 293 GLU A CA 1
ATOM 2225 C C . GLU A 1 293 ? -11.454 6.325 -9.489 1.00 96.88 293 GLU A C 1
ATOM 2227 O O . GLU A 1 293 ? -10.257 6.238 -9.214 1.00 96.88 293 GLU A O 1
ATOM 2232 N N . PRO A 1 294 ? -11.858 6.666 -10.735 1.00 97.19 294 PRO A N 1
ATOM 2233 C CA . PRO A 1 294 ? -10.923 6.911 -11.845 1.00 97.19 294 PRO A CA 1
ATOM 2234 C C . PRO A 1 294 ? -9.961 8.078 -11.608 1.00 97.19 294 PRO A C 1
ATOM 2236 O O . PRO A 1 294 ? -8.866 8.093 -12.159 1.00 97.19 294 PRO A O 1
ATOM 2239 N N . ASP A 1 295 ? -10.352 9.036 -10.767 1.00 95.88 295 ASP A N 1
ATOM 2240 C CA . ASP A 1 295 ? -9.537 10.201 -10.413 1.00 95.88 295 ASP A CA 1
ATOM 2241 C C . ASP A 1 295 ? -8.637 9.962 -9.184 1.00 95.88 295 ASP A C 1
ATOM 2243 O O . ASP A 1 295 ? -7.973 10.880 -8.704 1.00 95.88 295 ASP A O 1
ATOM 2247 N N . PHE A 1 296 ? -8.598 8.735 -8.648 1.00 94.06 296 PHE A N 1
ATOM 2248 C CA . PHE A 1 296 ? -7.697 8.366 -7.558 1.00 94.06 296 PHE A CA 1
ATOM 2249 C C . PHE A 1 296 ? -6.315 7.973 -8.127 1.00 94.06 296 PHE A C 1
ATOM 2251 O O . PHE A 1 296 ? -6.235 6.991 -8.870 1.00 94.06 296 PHE A O 1
ATOM 2258 N N . PRO A 1 297 ? -5.205 8.674 -7.798 1.00 94.25 297 PRO A N 1
ATOM 2259 C CA . PRO A 1 297 ? -3.920 8.441 -8.472 1.00 94.25 297 PRO A CA 1
ATOM 2260 C C . PRO A 1 297 ? -3.182 7.168 -8.023 1.00 94.25 297 PRO A C 1
ATOM 2262 O O . PRO A 1 297 ? -2.582 6.479 -8.853 1.00 94.25 297 PRO A O 1
ATOM 2265 N N . ASP A 1 298 ? -3.211 6.835 -6.726 1.00 93.38 298 ASP A N 1
ATOM 2266 C CA . ASP A 1 298 ? -2.392 5.757 -6.137 1.00 93.38 298 ASP A CA 1
ATOM 2267 C C . ASP A 1 298 ? -2.533 4.391 -6.841 1.00 93.38 298 ASP A C 1
ATOM 2269 O O . ASP A 1 298 ? -1.505 3.749 -7.093 1.00 93.38 298 ASP A O 1
ATOM 2273 N N . PRO A 1 299 ? -3.747 3.924 -7.214 1.00 96.88 299 PRO A N 1
ATOM 2274 C CA . PRO A 1 299 ? -3.928 2.668 -7.933 1.00 96.88 299 PRO A CA 1
ATOM 2275 C C . PRO A 1 299 ? -3.145 2.580 -9.242 1.00 96.88 299 PRO A C 1
ATOM 2277 O O . PRO A 1 299 ? -2.667 1.497 -9.571 1.00 96.88 299 PRO A O 1
ATOM 2280 N N . TYR A 1 300 ? -2.975 3.686 -9.975 1.00 98.38 300 TYR A N 1
ATOM 2281 C CA . TYR A 1 300 ? -2.212 3.699 -11.224 1.00 98.38 300 TYR A CA 1
ATOM 2282 C C . TYR A 1 300 ? -0.722 3.464 -10.961 1.00 98.38 300 TYR A C 1
ATOM 2284 O O . TYR A 1 300 ? -0.123 2.580 -11.574 1.00 98.38 300 TYR A O 1
ATOM 2292 N N . TYR A 1 301 ? -0.131 4.176 -9.995 1.00 96.25 301 TYR A N 1
ATOM 2293 C CA . TYR A 1 301 ? 1.266 3.969 -9.595 1.00 96.25 301 TYR A CA 1
ATOM 2294 C C . TYR A 1 301 ? 1.504 2.548 -9.059 1.00 96.25 301 TYR A C 1
ATOM 2296 O O . TYR A 1 301 ? 2.505 1.893 -9.382 1.00 96.25 301 TYR A O 1
ATOM 2304 N N . ASN A 1 302 ? 0.571 2.044 -8.250 1.00 95.00 302 ASN A N 1
ATOM 2305 C CA . ASN A 1 302 ? 0.664 0.719 -7.654 1.00 95.00 302 ASN A CA 1
ATOM 2306 C C . ASN A 1 302 ? 0.524 -0.389 -8.712 1.00 95.00 302 ASN A C 1
ATOM 2308 O O . ASN A 1 302 ? 1.363 -1.291 -8.773 1.00 95.00 302 ASN A O 1
ATOM 2312 N N . LEU A 1 303 ? -0.460 -0.285 -9.611 1.00 97.75 303 LEU A N 1
ATOM 2313 C CA . LEU A 1 303 ? -0.652 -1.209 -10.731 1.00 97.75 303 LEU A CA 1
ATOM 2314 C C . LEU A 1 303 ? 0.552 -1.206 -11.683 1.00 97.75 303 LEU A C 1
ATOM 2316 O O . LEU A 1 303 ? 1.045 -2.274 -12.054 1.00 97.75 303 LEU A O 1
ATOM 2320 N N . ALA A 1 304 ? 1.074 -0.022 -12.016 1.00 96.19 304 ALA A N 1
ATOM 2321 C CA . ALA A 1 304 ? 2.291 0.126 -12.808 1.00 96.19 304 ALA A CA 1
ATOM 2322 C C . ALA A 1 304 ? 3.489 -0.586 -12.163 1.00 96.19 304 ALA A C 1
ATOM 2324 O O . ALA A 1 304 ? 4.257 -1.265 -12.846 1.00 96.19 304 ALA A O 1
ATOM 2325 N N . SER A 1 305 ? 3.609 -0.495 -10.836 1.00 89.81 305 SER A N 1
ATOM 2326 C CA . SER A 1 305 ? 4.672 -1.151 -10.072 1.00 89.81 305 SER A CA 1
ATOM 2327 C C . SER A 1 305 ? 4.574 -2.679 -10.119 1.00 89.81 305 SER A C 1
ATOM 2329 O O . SER A 1 305 ? 5.599 -3.335 -10.313 1.00 89.81 305 SER A O 1
ATOM 2331 N N . VAL A 1 306 ? 3.369 -3.259 -10.036 1.00 91.19 306 VAL A N 1
ATOM 2332 C CA . VAL A 1 306 ? 3.178 -4.715 -10.211 1.00 91.19 306 VAL A CA 1
ATOM 2333 C C . VAL A 1 306 ? 3.469 -5.150 -11.648 1.00 91.19 306 VAL A C 1
ATOM 2335 O O . VAL A 1 306 ? 4.081 -6.196 -11.873 1.00 91.19 306 VAL A O 1
ATOM 2338 N N . TYR A 1 307 ? 3.084 -4.351 -12.644 1.00 94.94 307 TYR A N 1
ATOM 2339 C CA . TYR A 1 307 ? 3.395 -4.636 -14.044 1.00 94.94 307 TYR A CA 1
ATOM 2340 C C . TYR A 1 307 ? 4.900 -4.568 -14.339 1.00 94.94 307 TYR A C 1
ATOM 2342 O O . TYR A 1 307 ? 5.433 -5.487 -14.959 1.00 94.94 307 TYR A O 1
ATOM 2350 N N . GLY A 1 308 ? 5.615 -3.567 -13.819 1.00 85.12 308 GLY A N 1
ATOM 2351 C CA . GLY A 1 308 ? 7.075 -3.479 -13.923 1.00 85.12 308 GLY A CA 1
ATOM 2352 C C . GLY A 1 308 ? 7.789 -4.638 -13.216 1.00 85.12 308 GLY A C 1
ATOM 2353 O O . GLY A 1 308 ? 8.770 -5.175 -13.733 1.00 85.12 308 GLY A O 1
ATOM 2354 N N . PHE A 1 309 ? 7.268 -5.093 -12.072 1.00 85.25 309 PHE A N 1
ATOM 2355 C CA . PHE A 1 309 ? 7.781 -6.282 -11.389 1.00 85.25 309 PHE A CA 1
ATOM 2356 C C . PHE A 1 309 ? 7.555 -7.567 -12.209 1.00 85.25 309 PHE A C 1
ATOM 2358 O O . PHE A 1 309 ? 8.482 -8.360 -12.390 1.00 85.25 309 PHE A O 1
ATOM 2365 N N . THR A 1 310 ? 6.359 -7.738 -12.778 1.00 83.75 310 THR A N 1
ATOM 2366 C CA . THR A 1 310 ? 5.958 -8.928 -13.557 1.00 83.75 310 THR A CA 1
ATOM 2367 C C . THR A 1 310 ? 6.392 -8.907 -15.032 1.00 83.75 310 THR A C 1
ATOM 2369 O O . THR A 1 310 ? 5.985 -9.776 -15.800 1.00 83.75 310 THR A O 1
ATOM 2372 N N . GLY A 1 311 ? 7.230 -7.947 -15.445 1.00 85.56 311 GLY A N 1
ATOM 2373 C CA . GLY A 1 311 ? 7.792 -7.861 -16.802 1.00 85.56 311 GLY A CA 1
ATOM 2374 C C . GLY A 1 311 ? 6.859 -7.263 -17.863 1.00 85.56 311 GLY A C 1
ATOM 2375 O O . GLY A 1 311 ? 7.201 -7.218 -19.043 1.00 85.56 311 GLY A O 1
ATOM 2376 N N . LYS A 1 312 ? 5.687 -6.763 -17.465 1.00 92.50 312 LYS A N 1
ATOM 2377 C CA . LYS A 1 312 ? 4.704 -6.108 -18.339 1.00 92.50 312 LYS A CA 1
ATOM 2378 C C . LYS A 1 312 ? 5.042 -4.631 -18.539 1.00 92.50 312 LYS A C 1
ATOM 2380 O O . LYS A 1 312 ? 4.288 -3.735 -18.169 1.00 92.50 312 LYS A O 1
ATOM 2385 N N . PHE A 1 313 ? 6.218 -4.372 -19.102 1.00 91.31 313 PHE A N 1
ATOM 2386 C CA . PHE A 1 313 ? 6.810 -3.033 -19.149 1.00 91.31 313 PHE A CA 1
ATOM 2387 C C . PHE A 1 313 ? 5.966 -2.002 -19.917 1.00 91.31 313 PHE A C 1
ATOM 2389 O O . PHE A 1 313 ? 5.898 -0.854 -19.489 1.00 91.31 313 PHE A O 1
ATOM 2396 N N . ALA A 1 314 ? 5.270 -2.400 -20.988 1.00 95.81 314 ALA A N 1
ATOM 2397 C CA . ALA A 1 314 ? 4.365 -1.509 -21.723 1.00 95.81 314 ALA A CA 1
ATOM 2398 C C . ALA A 1 314 ? 3.156 -1.074 -20.869 1.00 95.81 314 ALA A C 1
ATOM 2400 O O . ALA A 1 314 ? 2.886 0.122 -20.747 1.00 95.81 314 ALA A O 1
ATOM 2401 N N . ASP A 1 315 ? 2.489 -2.027 -20.204 1.00 95.56 315 ASP A N 1
ATOM 2402 C CA . ASP A 1 315 ? 1.385 -1.735 -19.281 1.00 95.56 315 ASP A CA 1
ATOM 2403 C C . ASP A 1 315 ? 1.856 -0.861 -18.102 1.00 95.56 315 ASP A C 1
ATOM 2405 O O . ASP A 1 315 ? 1.129 0.024 -17.645 1.00 95.56 315 ASP A O 1
ATOM 2409 N N . ALA A 1 316 ? 3.082 -1.086 -17.614 1.00 93.75 316 ALA A N 1
ATOM 2410 C 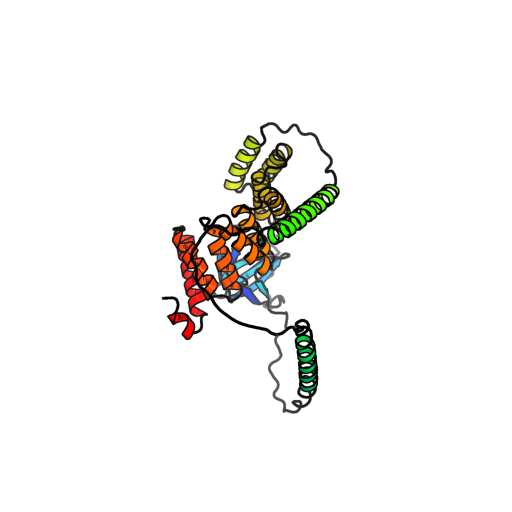CA . ALA A 1 316 ? 3.687 -0.292 -16.548 1.00 93.75 316 ALA A CA 1
ATOM 2411 C C . ALA A 1 316 ? 3.892 1.172 -16.965 1.00 93.75 316 ALA A C 1
ATOM 2413 O O . ALA A 1 316 ? 3.469 2.073 -16.244 1.00 93.75 316 ALA A O 1
ATOM 2414 N N . ILE A 1 317 ? 4.480 1.418 -18.143 1.00 97.19 317 ILE A N 1
ATOM 2415 C CA . ILE A 1 317 ? 4.701 2.773 -18.676 1.00 97.19 317 ILE A CA 1
ATOM 2416 C C . ILE A 1 317 ? 3.373 3.517 -18.829 1.00 97.19 317 ILE A C 1
ATOM 2418 O O . ILE A 1 317 ? 3.268 4.654 -18.377 1.00 97.19 317 ILE A O 1
ATOM 2422 N N . MET A 1 318 ? 2.350 2.873 -19.400 1.00 98.25 318 MET A N 1
ATOM 2423 C CA . MET A 1 318 ? 1.018 3.467 -19.558 1.00 98.25 318 MET A CA 1
ATOM 2424 C C . MET A 1 318 ? 0.432 3.925 -18.213 1.00 98.25 318 MET A C 1
ATOM 2426 O O . MET A 1 318 ? -0.046 5.051 -18.097 1.00 98.25 318 MET A O 1
ATOM 2430 N N . ASN A 1 319 ? 0.507 3.082 -17.179 1.00 97.62 319 ASN A N 1
ATOM 2431 C CA . ASN A 1 319 ? -0.052 3.408 -15.866 1.00 97.62 319 ASN A CA 1
ATOM 2432 C C . ASN A 1 319 ? 0.800 4.440 -15.097 1.00 97.62 319 ASN A C 1
ATOM 2434 O O . ASN A 1 319 ? 0.233 5.303 -14.432 1.00 97.62 319 ASN A O 1
ATOM 2438 N N . TYR A 1 320 ? 2.134 4.438 -15.229 1.00 97.00 320 TYR A N 1
ATOM 2439 C CA . TYR A 1 320 ? 2.971 5.510 -14.668 1.00 97.00 320 TYR A CA 1
ATOM 2440 C C . TYR A 1 320 ? 2.744 6.856 -15.368 1.00 97.00 320 TYR A C 1
ATOM 2442 O O . TYR A 1 320 ? 2.685 7.877 -14.690 1.00 97.00 320 TYR A O 1
ATOM 2450 N N . ARG A 1 321 ? 2.567 6.880 -16.698 1.00 98.25 321 ARG A N 1
ATOM 2451 C CA . ARG A 1 321 ? 2.201 8.105 -17.429 1.00 98.25 321 ARG A CA 1
ATOM 2452 C C . ARG A 1 321 ? 0.836 8.625 -16.968 1.00 98.25 321 ARG A C 1
ATOM 2454 O O . ARG A 1 321 ? 0.734 9.804 -16.650 1.00 98.25 321 ARG A O 1
ATOM 2461 N N . LYS A 1 322 ? -0.157 7.742 -16.790 1.00 98.06 322 LYS A N 1
ATOM 2462 C CA . LYS A 1 322 ? -1.466 8.133 -16.243 1.00 98.06 322 LYS A CA 1
ATOM 2463 C C . LYS A 1 322 ? -1.379 8.674 -14.810 1.00 98.06 322 LYS A C 1
ATOM 2465 O O . LYS A 1 322 ? -2.049 9.646 -14.490 1.00 98.06 322 LYS A O 1
ATOM 2470 N N . PHE A 1 323 ? -0.516 8.110 -13.962 1.00 97.25 323 PHE A N 1
ATOM 2471 C CA . PHE A 1 323 ? -0.233 8.660 -12.629 1.00 97.25 323 PHE A CA 1
ATOM 2472 C C . PHE A 1 323 ? 0.370 10.078 -12.682 1.00 97.25 323 PHE A C 1
ATOM 2474 O O . PHE A 1 323 ? 0.011 10.923 -11.865 1.00 97.25 323 PHE A O 1
ATOM 2481 N N . LEU A 1 324 ? 1.253 10.360 -13.647 1.00 97.38 324 LEU A N 1
ATOM 2482 C CA . LEU A 1 324 ? 1.876 11.679 -13.811 1.00 97.38 324 LEU A CA 1
ATOM 2483 C C . LEU A 1 324 ? 0.887 12.784 -14.226 1.00 97.38 324 LEU A C 1
ATOM 2485 O O . LEU A 1 324 ? 1.123 13.944 -13.893 1.00 97.38 324 LEU A O 1
ATOM 2489 N N . GLU A 1 325 ? -0.224 12.447 -14.890 1.00 98.06 325 GLU A N 1
ATOM 2490 C CA . GLU A 1 325 ? -1.290 13.409 -15.231 1.00 98.06 325 GLU A CA 1
ATOM 2491 C C . GLU A 1 325 ? -1.941 14.036 -13.984 1.00 98.06 325 GLU A C 1
ATOM 2493 O O . GLU A 1 325 ? -2.358 15.192 -14.020 1.00 98.06 325 GLU A O 1
ATOM 2498 N N . PHE A 1 326 ? -1.963 13.322 -12.853 1.00 95.56 326 PHE A N 1
ATOM 2499 C CA . PHE A 1 326 ? -2.534 13.802 -11.587 1.00 95.56 326 PHE A CA 1
ATOM 2500 C C . PHE A 1 326 ? -1.635 14.784 -10.815 1.00 95.56 326 PHE A C 1
ATOM 2502 O O . PHE A 1 326 ? -1.902 15.076 -9.652 1.00 95.56 326 PHE A O 1
ATOM 2509 N N . SER A 1 327 ? -0.576 15.307 -11.444 1.00 94.75 327 SER A N 1
ATOM 2510 C CA . SER A 1 327 ? 0.357 16.277 -10.846 1.00 94.75 327 SER A CA 1
ATOM 2511 C C . SER A 1 327 ? 0.920 15.842 -9.474 1.00 94.75 327 SER A C 1
ATOM 2513 O O . SER A 1 327 ? 0.801 16.585 -8.496 1.00 94.75 327 SER A O 1
ATOM 2515 N N . PRO A 1 328 ? 1.535 14.644 -9.370 1.00 91.88 328 PRO A N 1
ATOM 2516 C CA . PRO A 1 328 ? 2.131 14.169 -8.123 1.00 91.88 328 PRO A CA 1
ATOM 2517 C C . PRO A 1 328 ? 3.290 15.066 -7.662 1.00 91.88 328 PRO A C 1
ATOM 2519 O O . PRO A 1 328 ? 3.913 15.766 -8.465 1.00 91.88 328 PRO A O 1
ATOM 2522 N N . ASP A 1 329 ? 3.623 15.001 -6.368 1.00 90.69 329 ASP A N 1
ATOM 2523 C CA . ASP A 1 329 ? 4.743 15.757 -5.800 1.00 90.69 329 ASP A CA 1
ATOM 2524 C C . ASP A 1 329 ? 6.080 15.443 -6.498 1.00 90.69 329 ASP A C 1
ATOM 2526 O O . ASP A 1 329 ? 6.258 14.381 -7.097 1.00 90.69 329 ASP A O 1
ATOM 2530 N N . THR A 1 330 ? 7.057 16.347 -6.388 1.00 90.62 330 THR A N 1
ATOM 2531 C CA . THR A 1 330 ? 8.371 16.244 -7.049 1.00 90.62 330 THR A CA 1
ATOM 2532 C C . THR A 1 330 ? 9.080 14.901 -6.817 1.00 90.62 330 THR A C 1
ATOM 2534 O O . THR A 1 330 ? 9.760 14.401 -7.715 1.00 90.62 330 THR A O 1
ATOM 2537 N N . THR A 1 331 ? 8.920 14.291 -5.639 1.00 86.69 331 THR A N 1
ATOM 2538 C CA . THR A 1 331 ? 9.522 12.993 -5.296 1.00 86.69 331 THR A CA 1
ATOM 2539 C C . THR A 1 331 ? 8.828 11.865 -6.045 1.00 86.69 331 THR A C 1
ATOM 2541 O O . THR A 1 331 ? 9.494 11.035 -6.665 1.00 86.69 331 THR A O 1
ATOM 2544 N N . MET A 1 332 ? 7.495 11.834 -6.005 1.00 87.06 332 MET A N 1
ATOM 2545 C CA . MET A 1 332 ? 6.696 10.807 -6.673 1.00 87.06 332 MET A CA 1
ATOM 2546 C C . MET A 1 332 ? 6.721 10.947 -8.199 1.00 87.06 332 MET A C 1
ATOM 2548 O O . MET A 1 332 ? 6.781 9.931 -8.893 1.00 87.06 332 MET A O 1
ATOM 2552 N N . LYS A 1 333 ? 6.779 12.178 -8.721 1.00 90.75 333 LYS A N 1
ATOM 2553 C CA . LYS A 1 333 ? 7.024 12.479 -10.135 1.00 90.75 333 LYS A CA 1
ATOM 2554 C C . LYS A 1 333 ? 8.350 11.884 -10.605 1.00 90.75 333 LYS A C 1
ATOM 2556 O O . LYS A 1 333 ? 8.347 11.017 -11.477 1.00 90.75 333 LYS A O 1
ATOM 2561 N N . LYS A 1 334 ? 9.465 12.278 -9.976 1.00 84.56 334 LYS A N 1
ATOM 2562 C CA . LYS A 1 334 ? 10.805 11.779 -10.325 1.00 84.56 334 LYS A CA 1
ATOM 2563 C C . LYS A 1 334 ? 10.878 10.252 -10.229 1.00 84.56 334 LYS A C 1
ATOM 2565 O O . LYS A 1 334 ? 11.423 9.598 -11.113 1.00 84.56 334 LYS A O 1
ATOM 2570 N N . LEU A 1 335 ? 10.284 9.672 -9.184 1.00 84.12 335 LEU A N 1
ATOM 2571 C CA . LEU A 1 335 ? 10.237 8.223 -9.008 1.00 84.12 335 LEU A CA 1
ATOM 2572 C C . LEU A 1 335 ? 9.446 7.527 -10.129 1.00 84.12 335 LEU A C 1
ATOM 2574 O O . LEU A 1 335 ? 9.877 6.481 -10.602 1.00 84.12 335 LEU A O 1
ATOM 2578 N N . ALA A 1 336 ? 8.321 8.083 -10.585 1.00 84.38 336 ALA A N 1
ATOM 2579 C CA . ALA A 1 336 ? 7.574 7.534 -11.719 1.00 84.38 336 ALA A CA 1
ATOM 2580 C C . ALA A 1 336 ? 8.350 7.666 -13.046 1.00 84.38 336 ALA A C 1
ATOM 2582 O O . ALA A 1 336 ? 8.394 6.711 -13.821 1.00 84.38 336 ALA A O 1
ATOM 2583 N N . GLU A 1 337 ? 9.029 8.791 -13.282 1.00 91.12 337 GLU A N 1
ATOM 2584 C CA . GLU A 1 337 ? 9.891 9.015 -14.456 1.00 91.12 337 GLU A CA 1
ATOM 2585 C C . GLU A 1 337 ? 11.066 8.016 -14.506 1.00 91.12 337 GLU A C 1
ATOM 2587 O O . GLU A 1 337 ? 11.301 7.377 -15.534 1.00 91.12 337 GLU A O 1
ATOM 2592 N N . GLU A 1 338 ? 11.749 7.780 -13.380 1.00 90.06 338 GLU A N 1
ATOM 2593 C CA . GLU A 1 338 ? 12.800 6.757 -13.257 1.00 90.06 338 GLU A CA 1
ATOM 2594 C C . GLU A 1 338 ? 12.276 5.341 -13.559 1.00 90.06 338 GLU A C 1
ATOM 2596 O O . GLU A 1 338 ? 12.969 4.528 -14.186 1.00 90.06 338 GLU A O 1
ATOM 2601 N N . ARG A 1 339 ? 11.039 5.034 -13.143 1.00 87.75 339 ARG A N 1
ATOM 2602 C CA . ARG A 1 339 ? 10.383 3.741 -13.400 1.00 87.75 339 ARG A CA 1
ATOM 2603 C C . ARG A 1 339 ? 9.982 3.573 -14.860 1.00 87.75 339 ARG A C 1
ATOM 2605 O O . ARG A 1 339 ? 10.176 2.482 -15.398 1.00 87.75 339 ARG A O 1
ATOM 2612 N N . ILE A 1 340 ? 9.483 4.629 -15.504 1.00 92.69 340 ILE A N 1
ATOM 2613 C CA . ILE A 1 340 ? 9.226 4.664 -16.950 1.00 92.69 340 ILE A CA 1
ATOM 2614 C C . ILE A 1 340 ? 10.532 4.395 -17.699 1.00 92.69 340 ILE A C 1
ATOM 2616 O O . ILE A 1 340 ? 10.603 3.423 -18.447 1.00 92.69 340 ILE A O 1
ATOM 2620 N N . ALA A 1 341 ? 11.597 5.149 -17.410 1.00 88.19 341 ALA A N 1
ATOM 2621 C CA . ALA A 1 341 ? 12.895 4.986 -18.064 1.00 88.19 341 ALA A CA 1
ATOM 2622 C C . ALA A 1 341 ? 13.502 3.584 -17.850 1.00 88.19 341 ALA A C 1
ATOM 2624 O O . ALA A 1 341 ? 14.138 3.033 -18.751 1.00 88.19 341 ALA A O 1
ATOM 2625 N N . TYR A 1 342 ? 13.301 2.970 -16.676 1.00 87.19 342 TYR A N 1
ATOM 2626 C CA . TYR A 1 342 ? 13.651 1.563 -16.453 1.00 87.19 342 TYR A CA 1
ATOM 2627 C C . TYR A 1 342 ? 12.858 0.631 -17.381 1.00 87.19 342 TYR A C 1
ATOM 2629 O O . TYR A 1 342 ? 13.465 -0.174 -18.086 1.00 87.19 342 TYR A O 1
ATOM 2637 N N . CYS A 1 343 ? 11.529 0.757 -17.429 1.00 88.19 343 CYS A N 1
ATOM 2638 C CA . CYS A 1 343 ? 10.665 -0.080 -18.266 1.00 88.19 343 CYS A CA 1
ATOM 2639 C C . CYS A 1 343 ? 10.973 0.084 -19.768 1.00 88.19 343 CYS A C 1
ATOM 2641 O O . CYS A 1 343 ? 11.060 -0.904 -20.496 1.00 88.19 343 CYS A O 1
ATOM 2643 N N . GLU A 1 344 ? 11.224 1.311 -20.227 1.00 91.88 344 GLU A N 1
ATOM 2644 C CA . GLU A 1 344 ? 11.590 1.626 -21.613 1.00 91.88 344 GLU A CA 1
ATOM 2645 C C . GLU A 1 344 ? 12.941 1.022 -22.015 1.00 91.88 344 GLU A C 1
ATOM 2647 O O . GLU A 1 344 ? 13.128 0.647 -23.176 1.00 91.88 344 GLU A O 1
ATOM 2652 N N . ARG A 1 345 ? 13.891 0.855 -21.080 1.00 91.25 345 ARG A N 1
ATOM 2653 C CA . ARG A 1 345 ? 15.134 0.110 -21.348 1.00 91.25 345 ARG A CA 1
ATOM 2654 C C . ARG A 1 345 ? 14.862 -1.367 -21.638 1.00 91.25 345 ARG A C 1
ATOM 2656 O O . ARG A 1 345 ? 15.449 -1.869 -22.597 1.00 91.25 345 ARG A O 1
ATOM 2663 N N . GLN A 1 346 ? 13.947 -1.999 -20.896 1.00 88.81 346 GLN A N 1
ATOM 2664 C CA . GLN A 1 346 ? 13.609 -3.427 -21.015 1.00 88.81 346 GLN A CA 1
ATOM 2665 C C . GLN A 1 346 ? 12.765 -3.785 -22.252 1.00 88.81 346 GLN A C 1
ATOM 2667 O O . GLN A 1 346 ? 12.741 -4.944 -22.664 1.00 88.81 346 GLN A O 1
ATOM 2672 N N . LEU A 1 347 ? 12.065 -2.823 -22.864 1.00 88.38 347 LEU A N 1
ATOM 2673 C CA . LEU A 1 347 ? 11.302 -3.084 -24.088 1.00 88.38 347 LEU A CA 1
ATOM 2674 C C . LEU A 1 347 ? 12.224 -3.448 -25.276 1.00 88.38 347 LEU A C 1
ATOM 2676 O O . LEU A 1 347 ? 13.287 -2.842 -25.444 1.00 88.38 347 LEU A O 1
ATOM 2680 N N . PRO A 1 348 ? 11.830 -4.387 -26.159 1.00 83.12 348 PRO A N 1
ATOM 2681 C CA . PRO A 1 348 ? 12.584 -4.684 -27.375 1.00 83.12 348 PRO A CA 1
ATOM 2682 C C . PRO A 1 348 ? 12.588 -3.473 -28.320 1.00 83.12 348 PRO A C 1
ATOM 2684 O O . PRO A 1 348 ? 11.626 -2.707 -28.359 1.00 83.12 348 PRO A O 1
ATOM 2687 N N . LYS A 1 349 ? 13.647 -3.309 -29.130 1.00 69.56 349 LYS A N 1
ATOM 2688 C CA . LYS A 1 349 ? 13.844 -2.127 -30.003 1.00 69.56 349 LYS A CA 1
ATOM 2689 C C . LYS A 1 349 ? 12.635 -1.799 -30.899 1.00 69.56 349 LYS A C 1
ATOM 2691 O O . LYS A 1 349 ? 12.382 -0.626 -31.145 1.00 69.56 349 LYS A O 1
ATOM 2696 N N . ALA A 1 350 ? 11.879 -2.807 -31.341 1.00 62.72 350 ALA A N 1
ATOM 2697 C CA . ALA A 1 350 ? 10.662 -2.623 -32.137 1.00 62.72 350 ALA A CA 1
ATOM 2698 C C . ALA A 1 350 ? 9.514 -1.946 -31.359 1.00 62.72 350 ALA A C 1
ATOM 2700 O O . ALA A 1 350 ? 8.809 -1.118 -31.924 1.00 62.72 350 ALA A O 1
ATOM 2701 N N . ALA A 1 351 ? 9.357 -2.239 -30.063 1.00 59.31 351 ALA A N 1
ATOM 2702 C CA . ALA A 1 351 ? 8.294 -1.672 -29.228 1.00 59.31 351 ALA A CA 1
ATOM 2703 C C . ALA A 1 351 ? 8.559 -0.211 -28.815 1.00 59.31 351 ALA A C 1
ATOM 2705 O O . ALA A 1 351 ? 7.621 0.518 -28.509 1.00 59.31 351 ALA A O 1
ATOM 2706 N N . LYS A 1 352 ? 9.821 0.245 -28.847 1.00 56.09 352 LYS A N 1
ATOM 2707 C CA . LYS A 1 352 ? 10.198 1.625 -28.473 1.00 56.09 352 LYS A CA 1
ATOM 2708 C C . LYS A 1 352 ? 9.706 2.689 -29.461 1.00 56.09 352 LYS A C 1
ATOM 2710 O O . LYS A 1 352 ? 9.658 3.858 -29.103 1.00 56.09 352 LYS A O 1
ATOM 2715 N N . LYS A 1 353 ? 9.345 2.299 -30.691 1.00 52.97 353 LYS A N 1
ATOM 2716 C CA . LYS A 1 353 ? 8.791 3.211 -31.709 1.00 52.97 353 LYS A CA 1
ATOM 2717 C C . LYS A 1 353 ? 7.305 3.533 -31.512 1.00 52.97 353 LYS A C 1
ATOM 2719 O O . LYS A 1 353 ? 6.815 4.444 -32.161 1.00 52.97 353 LYS A O 1
ATOM 2724 N N . THR A 1 354 ? 6.599 2.799 -30.651 1.00 51.72 354 THR A N 1
ATOM 2725 C CA . THR A 1 354 ? 5.141 2.932 -30.457 1.00 51.72 354 THR A CA 1
ATOM 2726 C C . THR A 1 354 ? 4.771 3.668 -29.163 1.00 51.72 354 THR A C 1
ATOM 2728 O O . THR A 1 354 ? 3.598 3.729 -28.810 1.00 51.72 354 THR A O 1
ATOM 2731 N N . SER A 1 355 ? 5.761 4.175 -28.419 1.00 46.56 355 SER A N 1
ATOM 2732 C CA . SER A 1 355 ? 5.579 4.839 -27.119 1.00 46.56 355 SER A CA 1
ATOM 2733 C C . SER A 1 355 ? 6.075 6.291 -27.084 1.00 46.56 355 SER A C 1
ATOM 2735 O O . SER A 1 355 ? 6.224 6.840 -25.987 1.00 46.56 355 SER A O 1
ATOM 2737 N N . GLN A 1 356 ? 6.371 6.878 -28.246 1.00 39.44 356 GLN A N 1
ATOM 2738 C CA . GLN A 1 356 ? 6.645 8.309 -28.422 1.00 39.44 356 GLN A CA 1
ATOM 2739 C C . GLN A 1 356 ? 5.371 9.023 -28.864 1.00 39.44 356 GLN A C 1
ATOM 2741 O O . GLN A 1 356 ? 4.660 8.431 -29.706 1.00 39.44 356 GLN A O 1
#